Protein AF-A0A957YXG6-F1 (afdb_monomer)

Mean predicted aligned error: 7.54 Å

Structure (mmCIF, N/CA/C/O backbone):
data_AF-A0A957YXG6-F1
#
_entry.id   AF-A0A957YXG6-F1
#
loop_
_atom_site.group_PDB
_atom_site.id
_atom_site.type_symbol
_atom_site.label_atom_id
_atom_site.label_alt_id
_atom_site.label_comp_id
_atom_site.label_asym_id
_atom_site.label_entity_id
_atom_site.label_seq_id
_atom_site.pdbx_PDB_ins_code
_atom_site.Cartn_x
_atom_site.Cartn_y
_atom_site.Cartn_z
_atom_site.occupancy
_atom_site.B_iso_or_equiv
_atom_site.auth_seq_id
_atom_site.auth_comp_id
_atom_site.auth_asym_id
_atom_site.auth_atom_id
_atom_site.pdbx_PDB_model_num
ATOM 1 N N . THR A 1 1 ? 1.362 -13.375 -10.520 1.00 90.56 1 THR A N 1
ATOM 2 C CA . THR A 1 1 ? 0.487 -12.972 -9.401 1.00 90.56 1 THR A CA 1
ATOM 3 C C . THR A 1 1 ? 1.083 -13.425 -8.086 1.00 90.56 1 THR A C 1
ATOM 5 O O . THR A 1 1 ? 1.388 -14.598 -7.941 1.00 90.56 1 THR A O 1
ATOM 8 N N . LEU A 1 2 ? 1.303 -12.514 -7.143 1.00 91.56 2 LEU A N 1
ATOM 9 C CA . LEU A 1 2 ? 2.002 -12.778 -5.880 1.00 91.56 2 LEU A CA 1
ATOM 10 C C . LEU A 1 2 ? 1.221 -12.155 -4.730 1.00 91.56 2 LEU A C 1
ATOM 12 O O . LEU A 1 2 ? 1.020 -10.944 -4.752 1.00 91.56 2 LEU A O 1
ATOM 16 N N . ALA A 1 3 ? 0.787 -12.946 -3.750 1.00 87.50 3 ALA A N 1
ATOM 17 C CA . ALA A 1 3 ? 0.029 -12.433 -2.614 1.00 87.50 3 ALA A CA 1
ATOM 18 C C . ALA A 1 3 ? 0.726 -11.240 -1.934 1.00 87.50 3 ALA A C 1
ATOM 20 O O . ALA A 1 3 ? 1.955 -11.150 -1.866 1.00 87.50 3 ALA A O 1
ATOM 21 N N . THR A 1 4 ? -0.073 -10.302 -1.417 1.00 83.38 4 THR A N 1
ATOM 22 C CA . THR A 1 4 ? 0.455 -9.199 -0.609 1.00 83.38 4 THR A CA 1
ATOM 23 C C . THR A 1 4 ? 1.267 -9.799 0.523 1.00 83.38 4 THR A C 1
ATOM 25 O O . THR A 1 4 ? 0.744 -10.588 1.302 1.00 83.38 4 THR A O 1
ATOM 28 N N . GLY A 1 5 ? 2.540 -9.437 0.597 1.00 82.12 5 GLY A N 1
ATOM 29 C CA . GLY A 1 5 ? 3.411 -9.975 1.627 1.00 82.12 5 GLY A CA 1
ATOM 30 C C . GLY A 1 5 ? 4.600 -10.783 1.103 1.00 82.12 5 GLY A C 1
ATOM 31 O O . GLY A 1 5 ? 5.618 -10.905 1.769 1.00 82.12 5 GLY A O 1
ATOM 32 N N . THR A 1 6 ? 4.530 -11.288 -0.127 1.00 88.31 6 THR A N 1
ATOM 33 C CA . THR A 1 6 ? 5.453 -12.343 -0.582 1.00 88.31 6 THR A CA 1
ATOM 34 C C . THR A 1 6 ? 6.621 -11.819 -1.422 1.00 88.31 6 THR A C 1
ATOM 36 O O . THR A 1 6 ? 7.074 -12.478 -2.352 1.00 88.31 6 THR A O 1
ATOM 39 N N . GLY A 1 7 ? 7.077 -10.589 -1.161 1.00 88.81 7 GLY A N 1
ATOM 40 C CA . GLY A 1 7 ? 8.291 -10.049 -1.788 1.00 88.81 7 GLY A CA 1
ATOM 41 C C . GLY A 1 7 ? 8.162 -9.607 -3.253 1.00 88.81 7 GLY A C 1
ATOM 42 O O . GLY A 1 7 ? 9.150 -9.627 -3.978 1.00 88.81 7 GLY A O 1
ATOM 43 N N . LYS A 1 8 ? 6.981 -9.168 -3.709 1.00 91.00 8 LYS A N 1
ATOM 44 C CA . LYS A 1 8 ? 6.766 -8.669 -5.085 1.00 91.00 8 LYS A CA 1
ATOM 45 C C . LYS A 1 8 ? 7.802 -7.617 -5.519 1.00 91.00 8 LYS A C 1
ATOM 47 O O . LYS A 1 8 ? 8.453 -7.791 -6.544 1.00 91.00 8 LYS A O 1
ATOM 52 N N . THR A 1 9 ? 8.010 -6.576 -4.714 1.00 90.06 9 THR A N 1
ATOM 53 C CA . THR A 1 9 ? 9.007 -5.527 -4.991 1.00 90.06 9 THR A CA 1
ATOM 54 C C . THR A 1 9 ? 10.433 -6.081 -5.026 1.00 90.06 9 THR A C 1
ATOM 56 O O . THR A 1 9 ? 11.224 -5.685 -5.875 1.00 90.06 9 THR A O 1
ATOM 59 N N . TYR A 1 10 ? 10.745 -7.050 -4.160 1.00 93.06 10 TYR A N 1
ATOM 60 C CA . TYR A 1 10 ? 12.050 -7.711 -4.134 1.00 93.06 10 TYR A CA 1
ATOM 61 C C . TYR A 1 10 ? 12.305 -8.523 -5.405 1.00 93.06 10 TYR A C 1
ATOM 63 O O . TYR A 1 10 ? 13.381 -8.439 -5.989 1.00 93.06 10 TYR A O 1
ATOM 71 N N . ILE A 1 11 ? 11.298 -9.244 -5.898 1.00 95.56 11 ILE A N 1
ATOM 72 C CA . ILE A 1 11 ? 11.382 -9.956 -7.178 1.00 95.56 11 ILE A CA 1
ATOM 73 C C . ILE A 1 11 ? 11.585 -8.968 -8.333 1.00 95.56 11 ILE A C 1
ATOM 75 O O . ILE A 1 11 ? 12.437 -9.212 -9.186 1.00 95.56 11 ILE A O 1
ATOM 79 N N . ALA A 1 12 ? 10.867 -7.839 -8.346 1.00 96.31 12 ALA A N 1
ATOM 80 C CA . ALA A 1 12 ? 11.077 -6.789 -9.344 1.00 96.31 12 ALA A CA 1
ATOM 81 C C . ALA A 1 12 ? 12.523 -6.272 -9.325 1.00 96.31 12 ALA A C 1
ATOM 83 O O . ALA A 1 12 ? 13.165 -6.216 -10.372 1.00 96.31 12 ALA A O 1
ATOM 84 N N . PHE A 1 13 ? 13.058 -5.971 -8.137 1.00 97.12 13 PHE A N 1
ATOM 85 C CA . PHE A 1 13 ? 14.455 -5.577 -7.964 1.00 97.12 13 PHE A CA 1
ATOM 86 C C . PHE A 1 13 ? 15.418 -6.629 -8.520 1.00 97.12 13 PHE A C 1
ATOM 88 O O . PHE A 1 13 ? 16.277 -6.287 -9.326 1.00 97.12 13 PHE A O 1
ATOM 95 N N . GLN A 1 14 ? 15.255 -7.904 -8.154 1.00 97.88 14 GLN A N 1
ATOM 96 C CA . GLN A 1 14 ? 16.141 -8.983 -8.606 1.00 97.88 14 GLN A CA 1
ATOM 97 C C . GLN A 1 14 ? 16.119 -9.160 -10.130 1.00 97.88 14 GLN A C 1
ATOM 99 O O . GLN A 1 14 ? 17.167 -9.367 -10.745 1.00 97.88 14 GLN A O 1
ATOM 104 N N . ILE A 1 15 ? 14.945 -9.034 -10.758 1.00 97.81 15 ILE A N 1
ATOM 105 C CA . ILE A 1 15 ? 14.810 -9.063 -12.220 1.00 97.81 15 ILE A CA 1
ATOM 106 C C . ILE A 1 15 ? 15.568 -7.886 -12.839 1.00 97.81 15 ILE A C 1
ATOM 108 O O . ILE A 1 15 ? 16.420 -8.102 -13.704 1.00 97.81 15 ILE A O 1
ATOM 112 N N . CYS A 1 16 ? 15.310 -6.660 -12.370 1.00 98.06 16 CYS A N 1
ATOM 113 C CA . CYS A 1 16 ? 15.998 -5.470 -12.863 1.00 98.06 16 CYS A CA 1
ATOM 114 C C . CYS A 1 16 ? 17.512 -5.596 -12.700 1.00 98.06 16 CYS A C 1
ATOM 116 O O . CYS A 1 16 ? 18.256 -5.374 -13.650 1.00 98.06 16 CYS A O 1
ATOM 118 N N . TRP A 1 17 ? 17.969 -5.982 -11.508 1.00 98.12 17 TRP A N 1
ATOM 119 C CA . TRP A 1 17 ? 19.381 -6.075 -11.160 1.00 98.12 17 TRP A CA 1
ATOM 120 C C . TRP A 1 17 ? 20.105 -7.089 -12.038 1.00 98.12 17 TRP A C 1
ATOM 122 O O . TRP A 1 17 ? 21.157 -6.791 -12.607 1.00 98.12 17 TRP A O 1
ATOM 132 N N . ARG A 1 18 ? 19.520 -8.276 -12.224 1.00 98.00 18 ARG A N 1
ATOM 133 C CA . ARG A 1 18 ? 20.106 -9.321 -13.064 1.00 98.00 18 ARG A CA 1
ATOM 134 C C . ARG A 1 18 ? 20.211 -8.885 -14.522 1.00 98.00 18 ARG A C 1
ATOM 136 O O . ARG A 1 18 ? 21.271 -9.043 -15.113 1.00 98.00 18 ARG A O 1
ATOM 143 N N . LEU A 1 19 ? 19.152 -8.315 -15.097 1.00 98.12 19 LEU A N 1
ATOM 144 C CA . LEU A 1 19 ? 19.172 -7.850 -16.490 1.00 98.12 19 LEU A CA 1
ATOM 145 C C . LEU A 1 19 ? 20.142 -6.678 -16.686 1.00 98.12 19 LEU A C 1
ATOM 147 O O . LEU A 1 19 ? 20.859 -6.614 -17.686 1.00 98.12 19 LEU A O 1
ATOM 151 N N . TRP A 1 20 ? 20.210 -5.783 -15.704 1.00 97.94 20 TRP A N 1
ATOM 152 C CA . TRP A 1 20 ? 21.088 -4.622 -15.727 1.00 97.94 20 TRP A CA 1
ATOM 153 C C . TRP A 1 20 ? 22.569 -4.993 -15.621 1.00 97.94 20 TRP A C 1
ATOM 155 O O . TRP A 1 20 ? 23.387 -4.514 -16.409 1.00 97.94 20 TRP A O 1
ATOM 165 N N . THR A 1 21 ? 22.917 -5.903 -14.710 1.00 96.38 21 THR A N 1
ATOM 166 C CA . THR A 1 21 ? 24.298 -6.376 -14.516 1.00 96.38 21 THR A CA 1
ATOM 167 C C . THR A 1 21 ? 24.836 -7.134 -15.729 1.00 96.38 21 THR A C 1
ATOM 169 O O . THR A 1 21 ? 25.983 -6.910 -16.116 1.00 96.38 21 THR A O 1
ATOM 172 N N . ILE A 1 22 ? 24.010 -7.957 -16.388 1.00 96.75 22 ILE A N 1
ATOM 173 C CA . ILE A 1 22 ? 24.408 -8.685 -17.607 1.00 96.75 22 ILE A CA 1
ATOM 174 C C . ILE A 1 22 ? 24.315 -7.843 -18.889 1.00 96.75 22 ILE A C 1
ATOM 176 O O . ILE A 1 22 ? 24.566 -8.368 -19.971 1.00 96.75 22 ILE A O 1
ATOM 180 N N . ARG A 1 23 ? 23.957 -6.551 -18.788 1.00 97.00 23 ARG A N 1
ATOM 181 C CA . ARG A 1 23 ? 23.779 -5.629 -19.928 1.00 97.00 23 ARG A CA 1
ATOM 182 C C . ARG A 1 23 ? 22.771 -6.131 -20.968 1.00 97.00 23 ARG A C 1
ATOM 184 O O . ARG A 1 23 ? 22.907 -5.860 -22.159 1.00 97.00 23 ARG A O 1
ATOM 191 N N . TRP A 1 24 ? 21.753 -6.861 -20.522 1.00 98.12 24 TRP A N 1
ATOM 192 C CA . TRP A 1 24 ? 20.666 -7.270 -21.404 1.00 98.12 24 TRP A CA 1
ATOM 193 C C . TRP A 1 24 ? 19.926 -6.030 -21.920 1.00 98.12 24 TRP A C 1
ATOM 195 O O . TRP A 1 24 ? 19.721 -5.085 -21.169 1.00 98.12 24 TRP A O 1
ATOM 205 N N . ASN A 1 25 ? 19.540 -6.015 -23.192 1.00 97.06 25 ASN A N 1
ATOM 206 C CA . ASN A 1 25 ? 18.689 -4.991 -23.802 1.00 97.06 25 ASN A CA 1
ATOM 207 C C . ASN A 1 25 ? 18.090 -5.542 -25.102 1.00 97.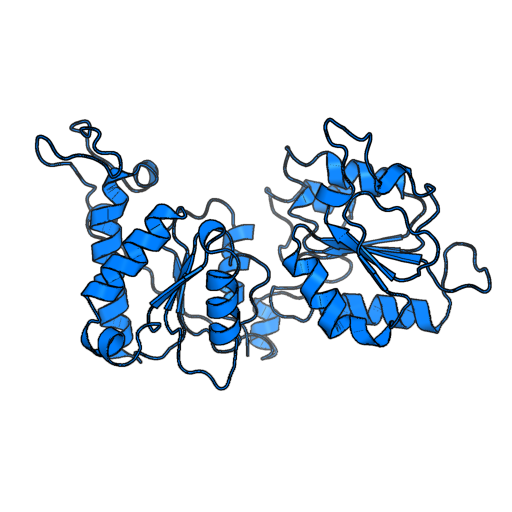06 25 ASN A C 1
ATOM 209 O O . ASN A 1 25 ? 18.611 -6.510 -25.660 1.00 97.06 25 ASN A O 1
ATOM 213 N N . ILE A 1 26 ? 17.016 -4.923 -25.591 1.00 95.31 26 ILE A N 1
ATOM 214 C CA . ILE A 1 26 ? 16.234 -5.444 -26.723 1.00 95.31 26 ILE A CA 1
ATOM 215 C C . ILE A 1 26 ? 17.058 -5.498 -28.009 1.00 95.31 26 ILE A C 1
ATOM 217 O O . ILE A 1 26 ? 16.921 -6.432 -28.795 1.00 95.31 26 ILE A O 1
ATOM 221 N N . GLN A 1 27 ? 17.940 -4.519 -28.220 1.00 92.62 27 GLN A N 1
ATOM 222 C CA . GLN A 1 27 ? 18.739 -4.415 -29.441 1.00 92.62 27 GLN A CA 1
ATOM 223 C C . GLN A 1 27 ? 20.032 -5.248 -29.395 1.00 92.62 27 GLN A C 1
ATOM 225 O O . GLN A 1 27 ? 20.780 -5.251 -30.369 1.00 92.62 27 GLN A O 1
ATOM 230 N N . GLY A 1 28 ? 20.337 -5.926 -28.280 1.00 91.56 28 GLY A N 1
ATOM 231 C CA . GLY A 1 28 ? 21.584 -6.684 -28.113 1.00 91.56 28 GLY A CA 1
ATOM 232 C C . GLY A 1 28 ? 22.855 -5.823 -28.161 1.00 91.56 28 GLY A C 1
ATOM 233 O O . GLY A 1 28 ? 23.948 -6.338 -28.391 1.00 91.56 28 GLY A O 1
ATOM 234 N N . ALA A 1 29 ? 22.731 -4.510 -27.966 1.00 91.75 29 ALA A N 1
ATOM 235 C CA . ALA A 1 29 ? 23.853 -3.578 -27.992 1.00 91.75 29 ALA A CA 1
ATOM 236 C C . ALA A 1 29 ? 24.698 -3.686 -26.710 1.00 91.75 29 ALA A C 1
ATOM 238 O O . ALA A 1 29 ? 24.224 -4.144 -25.674 1.00 91.75 29 ALA A O 1
ATOM 239 N N . TYR A 1 30 ? 25.944 -3.205 -26.718 1.00 93.12 30 TYR A N 1
ATOM 240 C CA . TYR A 1 30 ? 26.780 -3.180 -25.509 1.00 93.12 30 TYR A CA 1
ATOM 241 C C . TYR A 1 30 ? 26.417 -2.006 -24.578 1.00 93.12 30 TYR A C 1
ATOM 243 O O . TYR A 1 30 ? 27.221 -1.113 -24.309 1.00 93.12 30 TYR A O 1
ATOM 251 N N . ARG A 1 31 ? 25.180 -1.992 -24.077 1.00 95.00 31 ARG A N 1
ATOM 252 C CA . ARG A 1 31 ? 24.656 -1.001 -23.127 1.00 95.00 31 ARG A CA 1
ATOM 253 C C . ARG A 1 31 ? 23.809 -1.678 -22.058 1.00 95.00 31 ARG A C 1
ATOM 255 O O . ARG A 1 31 ? 23.306 -2.778 -22.255 1.00 95.00 31 ARG A O 1
ATOM 262 N N . ARG A 1 32 ? 23.628 -1.008 -20.927 1.00 97.06 32 ARG A N 1
ATOM 263 C CA . ARG A 1 32 ? 22.661 -1.444 -19.917 1.00 97.06 32 ARG A CA 1
ATOM 264 C C . ARG A 1 32 ? 21.224 -1.219 -20.418 1.00 97.06 32 ARG A C 1
ATOM 266 O O . ARG A 1 32 ? 21.016 -0.331 -21.256 1.00 97.06 32 ARG A O 1
ATOM 273 N N . PRO A 1 33 ? 20.249 -2.008 -19.938 1.00 98.19 33 PRO A N 1
ATOM 274 C CA . PRO A 1 33 ? 18.846 -1.776 -20.236 1.00 98.19 33 PRO A CA 1
ATOM 275 C C . PRO A 1 33 ? 18.378 -0.470 -19.604 1.00 98.19 33 PRO A C 1
ATOM 277 O O . PRO A 1 33 ? 18.794 -0.124 -18.497 1.00 98.19 33 PRO A O 1
ATOM 280 N N . ARG A 1 34 ? 17.463 0.213 -20.285 1.00 98.44 34 ARG A N 1
ATOM 281 C CA . ARG A 1 34 ? 16.659 1.288 -19.708 1.00 98.44 34 ARG A CA 1
ATOM 282 C C . ARG A 1 34 ? 15.366 0.670 -19.200 1.00 98.44 34 ARG A C 1
ATOM 284 O O . ARG A 1 34 ? 14.564 0.174 -19.989 1.00 98.44 34 ARG A O 1
ATOM 291 N N . ILE A 1 35 ? 15.185 0.662 -17.888 1.00 98.56 35 ILE A N 1
ATOM 292 C CA . ILE A 1 35 ? 14.068 -0.005 -17.219 1.00 98.56 35 ILE A CA 1
ATOM 293 C C . ILE A 1 35 ? 13.148 1.049 -16.614 1.00 98.56 35 ILE A C 1
ATOM 295 O O . ILE A 1 35 ? 13.631 1.984 -15.984 1.00 98.56 35 ILE A O 1
ATOM 299 N N . LEU A 1 36 ? 11.836 0.889 -16.769 1.00 98.06 36 LEU A N 1
ATOM 300 C CA . LEU A 1 36 ? 10.822 1.720 -16.126 1.00 98.06 36 LEU A CA 1
ATOM 301 C C . LEU A 1 36 ? 10.038 0.904 -15.097 1.00 98.06 36 LEU A C 1
ATOM 303 O O . LEU A 1 36 ? 9.428 -0.103 -15.436 1.00 98.06 36 LEU A O 1
ATOM 307 N N . PHE A 1 37 ? 10.017 1.357 -13.849 1.00 97.38 37 PHE A N 1
ATOM 308 C CA . PHE A 1 37 ? 9.150 0.846 -12.794 1.00 97.38 37 PHE A CA 1
ATOM 309 C C . PHE A 1 37 ? 7.949 1.782 -12.618 1.00 97.38 37 PHE A C 1
ATOM 311 O O . PHE A 1 37 ? 8.103 2.943 -12.226 1.00 97.38 37 PHE A O 1
ATOM 318 N N . LEU A 1 38 ? 6.754 1.275 -12.920 1.00 93.69 38 LEU A N 1
ATOM 319 C CA . LEU A 1 38 ? 5.483 1.984 -12.813 1.00 93.69 38 LEU A CA 1
ATOM 320 C C . LEU A 1 38 ? 4.686 1.503 -11.611 1.00 93.69 38 LEU A C 1
ATOM 322 O O . LEU A 1 38 ? 4.548 0.301 -11.397 1.00 93.69 38 LEU A O 1
ATOM 326 N N . ALA A 1 39 ? 4.097 2.442 -10.877 1.00 89.56 39 ALA A N 1
ATOM 327 C CA . ALA A 1 39 ? 3.122 2.133 -9.840 1.00 89.56 39 ALA A CA 1
ATOM 328 C C . ALA A 1 39 ? 2.011 3.192 -9.770 1.00 89.56 39 ALA A C 1
ATOM 330 O O . ALA A 1 39 ? 2.079 4.251 -10.387 1.00 89.56 39 ALA A O 1
ATOM 331 N N . ASP A 1 40 ? 0.972 2.910 -8.990 1.00 82.56 40 ASP A N 1
ATOM 332 C CA . ASP A 1 40 ? -0.206 3.781 -8.871 1.00 82.56 40 ASP A CA 1
ATOM 333 C C . ASP A 1 40 ? 0.004 4.986 -7.931 1.00 82.56 40 ASP A C 1
ATOM 335 O O . ASP A 1 40 ? -0.634 6.025 -8.066 1.00 82.56 40 ASP A O 1
ATOM 339 N N . ARG A 1 41 ? 0.914 4.882 -6.954 1.00 81.81 41 ARG A N 1
ATOM 340 C CA . ARG A 1 41 ? 1.065 5.889 -5.888 1.00 81.81 41 ARG A CA 1
ATOM 341 C C . ARG A 1 41 ? 2.519 6.221 -5.612 1.00 81.81 41 ARG A C 1
ATOM 343 O O . ARG A 1 41 ? 3.373 5.344 -5.681 1.00 81.81 41 ARG A O 1
ATOM 350 N N . ASN A 1 42 ? 2.770 7.459 -5.177 1.00 83.88 42 ASN A N 1
ATOM 351 C CA . ASN A 1 42 ? 4.117 7.931 -4.837 1.00 83.88 42 ASN A CA 1
ATOM 352 C C . ASN A 1 42 ? 4.818 7.016 -3.830 1.00 83.88 42 ASN A C 1
ATOM 354 O O . ASN A 1 42 ? 5.955 6.643 -4.060 1.00 83.88 42 ASN A O 1
ATOM 358 N N . VAL A 1 43 ? 4.131 6.554 -2.778 1.00 81.00 43 VAL A N 1
ATOM 359 C CA . VAL A 1 43 ? 4.740 5.647 -1.785 1.00 81.00 43 VAL A CA 1
ATOM 360 C C . VAL A 1 43 ? 5.213 4.318 -2.390 1.00 81.00 43 VAL A C 1
ATOM 362 O O . VAL A 1 43 ? 6.231 3.788 -1.968 1.00 81.00 43 VAL A O 1
ATOM 365 N N . LEU A 1 44 ? 4.524 3.807 -3.418 1.00 84.81 44 LEU A N 1
ATOM 366 C CA . LEU A 1 44 ? 4.900 2.574 -4.124 1.00 84.81 44 LEU A CA 1
ATOM 367 C C . LEU A 1 44 ? 6.071 2.787 -5.098 1.00 84.81 44 LEU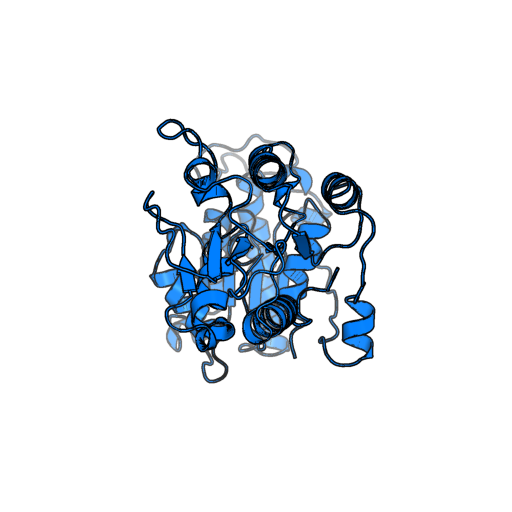 A C 1
ATOM 369 O O . LEU A 1 44 ? 6.590 1.824 -5.646 1.00 84.81 44 LEU A O 1
ATOM 373 N N . VAL A 1 45 ? 6.479 4.037 -5.316 1.00 90.88 45 VAL A N 1
ATOM 374 C CA . VAL A 1 45 ? 7.640 4.421 -6.123 1.00 90.88 45 VAL A CA 1
ATOM 375 C C . VAL A 1 45 ? 8.801 4.839 -5.227 1.00 90.88 45 VAL A C 1
ATOM 377 O O . VAL A 1 45 ? 9.899 4.306 -5.359 1.00 90.88 45 VAL A O 1
ATOM 380 N N . ASP A 1 46 ? 8.557 5.780 -4.320 1.00 89.50 46 ASP A N 1
ATOM 381 C CA . ASP A 1 46 ? 9.568 6.412 -3.478 1.00 89.50 46 ASP A CA 1
ATOM 382 C C . ASP A 1 46 ? 10.208 5.393 -2.531 1.00 89.50 46 ASP A C 1
ATOM 384 O O . ASP A 1 46 ? 11.432 5.305 -2.471 1.00 89.50 46 ASP A O 1
ATOM 388 N N . ASP A 1 47 ? 9.401 4.559 -1.864 1.00 85.69 47 ASP A N 1
ATOM 389 C CA . ASP A 1 47 ? 9.907 3.585 -0.893 1.00 85.69 47 ASP A CA 1
ATOM 390 C C . ASP A 1 47 ? 10.793 2.503 -1.548 1.00 85.69 47 ASP A C 1
ATOM 392 O O . ASP A 1 47 ? 11.944 2.346 -1.121 1.00 85.69 47 ASP A O 1
ATOM 396 N N . PRO A 1 48 ? 10.375 1.831 -2.647 1.00 90.69 48 PRO A N 1
ATOM 397 C CA . PRO A 1 48 ? 11.267 0.930 -3.371 1.00 90.69 48 PRO A CA 1
ATOM 398 C C . PRO A 1 48 ? 12.500 1.634 -3.926 1.00 90.69 48 PRO A C 1
ATOM 400 O O . PRO A 1 48 ? 13.607 1.116 -3.769 1.00 90.69 48 PRO A O 1
ATOM 403 N N . LYS A 1 49 ? 12.330 2.809 -4.549 1.00 94.62 49 LYS A N 1
ATOM 404 C CA . LYS A 1 49 ? 13.435 3.568 -5.141 1.00 94.62 49 LYS A CA 1
ATOM 405 C C . LYS A 1 49 ? 14.510 3.840 -4.101 1.00 94.62 49 LYS A C 1
ATOM 407 O O . LYS A 1 49 ? 15.667 3.557 -4.389 1.00 94.62 49 LYS A O 1
ATOM 412 N N . ASP A 1 50 ? 14.143 4.374 -2.938 1.00 90.50 50 ASP A N 1
ATOM 413 C CA . ASP A 1 50 ? 15.091 4.900 -1.950 1.00 90.50 50 ASP A CA 1
ATOM 414 C C . ASP A 1 50 ? 15.675 3.846 -1.016 1.00 90.50 50 ASP A C 1
ATOM 416 O O . ASP A 1 50 ? 16.800 4.024 -0.553 1.00 90.50 50 ASP A O 1
ATOM 420 N N . LYS A 1 51 ? 14.968 2.734 -0.792 1.00 89.25 51 LYS A N 1
ATOM 421 C CA . LYS A 1 51 ? 15.451 1.646 0.067 1.00 89.25 51 LYS A CA 1
ATOM 422 C C . LYS A 1 51 ? 16.004 0.480 -0.740 1.00 89.25 51 LYS A C 1
ATOM 424 O O . LYS A 1 51 ? 17.178 0.150 -0.640 1.00 89.25 51 LYS A O 1
ATOM 429 N N . MET A 1 52 ? 15.155 -0.152 -1.545 1.00 93.31 52 MET A N 1
ATOM 430 C CA . MET A 1 52 ? 15.461 -1.449 -2.152 1.00 93.31 52 MET A CA 1
ATOM 431 C C . MET A 1 52 ? 16.313 -1.331 -3.413 1.00 93.31 52 MET A C 1
ATOM 433 O O . MET A 1 52 ? 17.177 -2.161 -3.655 1.00 93.31 52 MET A O 1
ATOM 437 N N . PHE A 1 53 ? 16.094 -0.292 -4.213 1.00 96.69 53 PHE A N 1
ATOM 438 C CA . PHE A 1 53 ? 16.836 -0.073 -5.452 1.00 96.69 53 PHE A CA 1
ATOM 439 C C . PHE A 1 53 ? 18.104 0.769 -5.236 1.00 96.69 53 PHE A C 1
ATOM 441 O O . PHE A 1 53 ? 18.709 1.207 -6.213 1.00 96.69 53 PHE A O 1
ATOM 448 N N . VAL A 1 54 ? 18.532 0.998 -3.987 1.00 95.50 54 VAL A N 1
ATOM 449 C CA . VAL A 1 54 ? 19.683 1.857 -3.656 1.00 95.50 54 VAL A CA 1
ATOM 450 C C . VAL A 1 54 ? 20.968 1.471 -4.387 1.00 95.50 54 VAL A C 1
ATOM 452 O O . VAL A 1 54 ? 21.698 2.356 -4.835 1.00 95.50 54 VAL A O 1
ATOM 455 N N . ASP A 1 55 ? 21.163 0.175 -4.626 1.00 94.81 55 ASP A N 1
ATOM 456 C CA . ASP A 1 55 ? 22.331 -0.389 -5.309 1.00 94.81 55 ASP A CA 1
ATOM 457 C C . ASP A 1 55 ? 22.464 0.044 -6.779 1.00 94.81 55 ASP A C 1
ATOM 459 O O . ASP A 1 55 ? 23.552 -0.013 -7.350 1.00 94.81 55 ASP A O 1
ATOM 463 N N . PHE A 1 56 ? 21.390 0.546 -7.402 1.00 96.62 56 PHE A N 1
ATOM 464 C CA . PHE A 1 56 ? 21.470 1.166 -8.730 1.00 96.62 56 PHE A CA 1
ATOM 465 C C . PHE A 1 56 ? 22.177 2.535 -8.706 1.00 96.62 56 PHE A C 1
ATOM 467 O O . PHE A 1 56 ? 22.517 3.064 -9.765 1.00 96.62 56 PHE A O 1
ATOM 474 N N . GLY A 1 57 ? 22.403 3.133 -7.530 1.00 95.56 57 GLY A N 1
ATOM 475 C CA . GLY A 1 57 ? 23.121 4.401 -7.385 1.00 95.56 57 GLY A CA 1
ATOM 476 C C . GLY A 1 57 ? 22.516 5.517 -8.243 1.00 95.56 57 GLY A C 1
ATOM 477 O O . GLY A 1 57 ? 21.292 5.690 -8.271 1.00 95.56 57 GLY A O 1
ATOM 478 N N . ASP A 1 58 ? 23.378 6.226 -8.976 1.00 95.56 58 ASP A N 1
ATOM 479 C CA . ASP A 1 58 ? 23.032 7.334 -9.881 1.00 95.56 58 ASP A CA 1
ATOM 480 C C . ASP A 1 58 ? 22.312 6.900 -11.166 1.00 95.56 58 ASP A C 1
ATOM 482 O O . ASP A 1 58 ? 21.911 7.746 -11.972 1.00 95.56 58 ASP A O 1
ATOM 486 N N . ALA A 1 59 ? 22.145 5.594 -11.395 1.00 96.81 59 ALA A N 1
ATOM 487 C CA . ALA A 1 59 ? 21.339 5.097 -12.504 1.00 96.81 59 ALA A CA 1
ATOM 488 C C . ALA A 1 59 ? 19.840 5.334 -12.269 1.00 96.81 59 ALA A C 1
ATOM 490 O O . ALA A 1 59 ? 19.072 5.353 -13.234 1.00 96.81 59 ALA A O 1
ATOM 491 N N . ARG A 1 60 ? 19.428 5.524 -11.005 1.00 97.50 60 ARG A N 1
ATOM 492 C CA . ARG A 1 60 ? 18.039 5.776 -10.614 1.00 97.50 60 ARG A CA 1
ATOM 493 C C . ARG A 1 60 ? 17.579 7.178 -10.992 1.00 97.50 60 ARG A C 1
ATOM 495 O O . ARG A 1 60 ? 18.293 8.158 -10.794 1.00 97.50 60 ARG A O 1
ATOM 502 N N . HIS A 1 61 ? 16.333 7.287 -11.429 1.00 96.69 61 HIS A N 1
ATOM 503 C CA . HIS A 1 61 ? 15.664 8.563 -11.625 1.00 96.69 61 HIS A CA 1
ATOM 504 C C . HIS A 1 61 ? 14.154 8.434 -11.465 1.00 96.69 61 HIS A C 1
ATOM 506 O O . HIS A 1 61 ? 13.535 7.550 -12.051 1.00 96.69 61 HIS A O 1
ATOM 512 N N . LYS A 1 62 ? 13.552 9.334 -10.686 1.00 95.69 62 LYS A N 1
ATOM 513 C CA . LYS A 1 62 ? 12.099 9.462 -10.613 1.00 95.69 62 LYS A CA 1
ATOM 514 C C . LYS A 1 62 ? 11.637 10.502 -11.627 1.00 95.69 62 LYS A C 1
ATOM 516 O O . LYS A 1 62 ? 12.085 11.643 -11.572 1.00 95.69 62 LYS A O 1
ATOM 521 N N . ILE A 1 63 ? 10.738 10.106 -12.520 1.00 93.00 63 ILE A N 1
ATOM 522 C CA . ILE A 1 63 ? 10.114 11.005 -13.487 1.00 93.00 63 ILE A CA 1
ATOM 523 C C . ILE A 1 63 ? 9.009 11.780 -12.763 1.00 93.00 63 ILE A C 1
ATOM 525 O O . ILE A 1 63 ? 7.949 11.237 -12.441 1.00 93.00 63 ILE A O 1
ATOM 529 N N . GLU A 1 64 ? 9.262 13.057 -12.496 1.00 86.00 64 GLU A N 1
ATOM 530 C CA . GLU A 1 64 ? 8.317 13.964 -11.847 1.00 86.00 64 GLU A CA 1
ATOM 531 C C . GLU A 1 64 ? 8.550 15.422 -12.274 1.00 86.00 64 GLU A C 1
ATOM 533 O O . GLU A 1 64 ? 9.520 15.751 -12.957 1.00 86.00 64 GLU A O 1
ATOM 538 N N . GLY A 1 65 ? 7.614 16.311 -11.933 1.00 81.56 65 GLY A N 1
ATOM 539 C CA . GLY A 1 65 ? 7.776 17.755 -12.149 1.00 81.56 65 GLY A CA 1
ATOM 540 C C . GLY A 1 65 ? 7.812 18.211 -13.614 1.00 81.56 65 GLY A C 1
ATOM 541 O O . GLY A 1 65 ? 8.052 19.385 -13.871 1.00 81.56 65 GLY A O 1
ATOM 542 N N . GLY A 1 66 ? 7.552 17.323 -14.582 1.00 79.44 66 GLY A N 1
ATOM 543 C CA . GLY A 1 66 ? 7.649 17.644 -16.012 1.00 79.44 66 GLY A CA 1
ATOM 544 C C . GLY A 1 66 ? 9.070 17.712 -16.557 1.00 79.44 66 GLY A C 1
ATOM 545 O O . GLY A 1 66 ? 9.253 18.155 -17.686 1.00 79.44 66 GLY A O 1
ATOM 546 N N . GLN A 1 67 ? 10.067 17.295 -15.778 1.00 80.81 67 GLN A N 1
ATOM 547 C CA . GLN A 1 67 ? 11.442 17.236 -16.252 1.00 80.81 67 GLN A CA 1
ATOM 548 C C . GLN A 1 67 ? 11.678 15.952 -17.047 1.00 80.81 67 GLN A C 1
ATOM 550 O O . GLN A 1 67 ? 11.279 14.861 -16.637 1.00 80.81 67 GLN A O 1
ATOM 555 N N . VAL A 1 68 ? 12.352 16.091 -18.188 1.00 87.75 68 VAL A N 1
ATOM 556 C CA . VAL A 1 68 ? 12.712 14.974 -19.065 1.00 87.75 68 VAL A CA 1
ATOM 557 C C . VAL A 1 68 ? 14.205 14.714 -18.915 1.00 87.75 68 VAL A C 1
ATOM 559 O O . VAL A 1 68 ? 15.028 15.523 -19.342 1.00 87.75 68 VAL A O 1
ATOM 562 N N . ILE A 1 69 ? 14.569 13.577 -18.319 1.00 93.44 69 ILE A N 1
ATOM 563 C CA . ILE A 1 69 ? 15.968 13.162 -18.162 1.00 93.44 69 ILE A CA 1
ATOM 564 C C . ILE A 1 69 ? 16.179 11.841 -18.896 1.00 93.44 69 ILE A C 1
ATOM 566 O O . ILE A 1 69 ? 15.671 10.801 -18.495 1.00 93.44 69 ILE A O 1
ATOM 570 N N . LYS A 1 70 ? 16.978 11.854 -19.965 1.00 95.75 70 LYS A N 1
ATOM 571 C CA . LYS A 1 70 ? 17.217 10.673 -20.821 1.00 95.75 70 LYS A CA 1
ATOM 572 C C . LYS A 1 70 ? 18.545 9.948 -20.553 1.00 95.75 70 LYS A C 1
ATOM 574 O O . LYS A 1 70 ? 18.846 8.967 -21.222 1.00 95.75 70 LYS A O 1
ATOM 579 N N . SER A 1 71 ? 19.344 10.432 -19.602 1.00 95.69 71 SER A N 1
ATOM 580 C CA . SER A 1 71 ? 20.706 9.949 -19.313 1.00 95.69 71 SER A CA 1
ATOM 581 C C . SER A 1 71 ? 20.787 8.860 -18.236 1.00 95.69 71 SER A C 1
ATOM 583 O O . SER A 1 71 ? 21.883 8.493 -17.818 1.00 95.69 71 SER A O 1
ATOM 585 N N . ARG A 1 72 ? 19.645 8.377 -17.741 1.00 97.44 72 ARG A N 1
ATOM 586 C CA . ARG A 1 72 ? 19.545 7.435 -16.618 1.00 97.44 72 ARG A CA 1
ATOM 587 C C . ARG A 1 72 ? 19.166 6.051 -17.149 1.00 97.44 72 ARG A C 1
ATOM 589 O O . ARG A 1 72 ? 18.882 5.896 -18.334 1.00 97.44 72 ARG A O 1
ATOM 596 N N . GLU A 1 73 ? 19.199 5.033 -16.293 1.00 97.56 73 GLU A N 1
ATOM 597 C CA . GLU A 1 73 ? 18.989 3.635 -16.718 1.00 97.56 73 GLU A CA 1
ATOM 598 C C . GLU A 1 73 ? 17.857 2.951 -15.940 1.00 97.56 73 GLU A C 1
ATOM 600 O O . GLU A 1 73 ? 17.199 2.067 -16.478 1.00 97.56 73 GLU A O 1
ATOM 605 N N . MET A 1 74 ? 17.580 3.377 -14.704 1.00 98.00 74 MET A N 1
ATOM 606 C CA . MET A 1 74 ? 16.498 2.854 -13.872 1.00 98.00 74 MET A CA 1
ATOM 607 C C . MET A 1 74 ? 15.512 3.976 -13.544 1.00 98.00 74 MET A C 1
ATOM 609 O O . MET A 1 74 ? 15.767 4.842 -12.709 1.00 98.00 74 MET A O 1
ATOM 613 N N . TYR A 1 75 ? 14.370 3.958 -14.208 1.00 98.06 75 TYR A N 1
ATOM 614 C CA . TYR A 1 75 ? 13.338 4.972 -14.107 1.00 98.06 75 TYR A CA 1
ATOM 615 C C . TYR A 1 75 ? 12.218 4.526 -13.181 1.00 98.06 75 TYR A C 1
ATOM 617 O O . TYR A 1 75 ? 11.822 3.365 -13.185 1.00 98.06 75 TYR A O 1
ATOM 625 N N . PHE A 1 76 ? 11.669 5.469 -12.428 1.00 97.38 76 PHE A N 1
ATOM 626 C CA . PHE A 1 76 ? 10.495 5.263 -11.595 1.00 97.38 76 PHE A CA 1
ATOM 627 C C . PHE A 1 76 ? 9.456 6.327 -11.904 1.00 97.38 76 PHE A C 1
ATOM 629 O O . PHE A 1 76 ? 9.796 7.506 -12.005 1.00 97.38 76 PHE A O 1
ATOM 636 N N . ALA A 1 77 ? 8.191 5.944 -12.018 1.00 94.31 77 ALA A N 1
ATOM 637 C CA . ALA A 1 77 ? 7.119 6.906 -12.220 1.00 94.31 77 ALA A CA 1
ATOM 638 C C . ALA A 1 77 ? 5.791 6.393 -11.673 1.00 94.31 77 ALA A C 1
ATOM 640 O O . ALA A 1 77 ? 5.544 5.189 -11.612 1.00 94.31 77 ALA A O 1
ATOM 641 N N . ILE A 1 78 ? 4.917 7.331 -11.316 1.00 90.38 78 ILE A N 1
ATOM 642 C CA . ILE A 1 78 ? 3.496 7.033 -11.151 1.00 90.38 78 ILE A CA 1
ATOM 643 C C . ILE A 1 78 ? 2.763 7.285 -12.468 1.00 90.38 78 ILE A C 1
ATOM 645 O O . ILE A 1 78 ? 3.165 8.177 -13.221 1.00 90.38 78 ILE A O 1
ATOM 649 N N . TYR A 1 79 ? 1.677 6.552 -12.743 1.00 86.75 79 TYR A N 1
ATOM 650 C CA . TYR A 1 79 ? 0.917 6.733 -13.993 1.00 86.75 79 TYR A CA 1
ATOM 651 C C . TYR A 1 79 ? 0.491 8.185 -14.203 1.00 86.75 79 TYR A C 1
ATOM 653 O O . TYR A 1 79 ? 0.656 8.717 -15.295 1.00 86.75 79 TYR A O 1
ATOM 661 N N . GLN A 1 80 ? 0.023 8.845 -13.143 1.00 82.56 80 GLN A N 1
ATOM 662 C CA . GLN A 1 80 ? -0.434 10.236 -13.185 1.00 82.56 80 GLN A CA 1
ATOM 663 C C . GLN A 1 80 ? 0.668 11.222 -13.602 1.00 82.56 80 GLN A C 1
ATOM 665 O O . GLN A 1 80 ? 0.377 12.201 -14.277 1.00 82.56 80 GLN A O 1
ATOM 670 N N . SER A 1 81 ? 1.931 10.961 -13.248 1.00 84.94 81 SER A N 1
ATOM 671 C CA . SER A 1 81 ? 3.064 11.820 -13.629 1.00 84.94 81 SER A CA 1
ATOM 672 C C . SER A 1 81 ? 3.436 11.682 -15.103 1.00 84.94 81 SER A C 1
ATOM 674 O O . SER A 1 81 ? 4.051 12.585 -15.668 1.00 84.94 81 SER A O 1
ATOM 676 N N . LEU A 1 82 ? 3.112 10.539 -15.710 1.00 85.88 82 LEU A N 1
ATOM 677 C CA . LEU A 1 82 ? 3.370 10.275 -17.121 1.00 85.88 82 LEU A CA 1
ATOM 678 C C . LEU A 1 82 ? 2.184 10.650 -18.000 1.00 85.88 82 LEU A C 1
ATOM 680 O O . LEU A 1 82 ? 2.400 11.139 -19.105 1.00 85.88 82 LEU A O 1
ATOM 684 N N . ALA A 1 83 ? 0.966 10.412 -17.520 1.00 82.12 83 ALA A N 1
ATOM 685 C CA . ALA A 1 83 ? -0.271 10.605 -18.256 1.00 82.12 83 ALA A CA 1
ATOM 686 C C . ALA A 1 83 ? -0.445 12.045 -18.759 1.00 82.12 83 ALA A C 1
ATOM 688 O O . ALA A 1 83 ? 0.182 12.995 -18.284 1.00 82.12 83 ALA A O 1
ATOM 689 N N . LYS A 1 84 ? -1.313 12.191 -19.760 1.00 78.62 84 LYS A N 1
ATOM 690 C CA . LYS A 1 84 ? -1.749 13.497 -20.253 1.00 78.62 84 LYS A CA 1
ATOM 691 C C . LYS A 1 84 ? -2.504 14.257 -19.162 1.00 78.62 84 LYS A C 1
ATOM 693 O O . LYS A 1 84 ? -3.294 13.667 -18.427 1.00 78.62 84 LYS A O 1
ATOM 698 N N . ASP A 1 85 ? -2.289 15.563 -19.108 1.00 72.69 85 ASP A N 1
ATOM 699 C CA . ASP A 1 85 ? -3.084 16.496 -18.312 1.00 72.69 85 ASP A CA 1
ATOM 700 C C . ASP A 1 85 ? -3.572 17.647 -19.213 1.00 72.69 85 ASP A C 1
ATOM 702 O O . ASP A 1 85 ? -3.237 17.710 -20.397 1.00 72.69 85 ASP A O 1
ATOM 706 N N . GLU A 1 86 ? -4.382 18.565 -18.681 1.00 68.94 86 GLU A N 1
ATOM 707 C CA . GLU A 1 86 ? -4.912 19.705 -19.454 1.00 68.94 86 GLU A CA 1
ATOM 708 C C . GLU A 1 86 ? -3.820 20.613 -20.048 1.00 68.94 86 GLU A C 1
ATOM 710 O O . GLU A 1 86 ? -4.082 21.391 -20.963 1.00 68.94 86 GLU A O 1
ATOM 715 N N . ARG A 1 87 ? -2.594 20.543 -19.522 1.00 66.56 87 ARG A N 1
ATOM 716 C CA . ARG A 1 87 ? -1.473 21.417 -19.877 1.00 66.56 87 ARG A CA 1
ATOM 717 C C . ARG A 1 87 ? -0.412 20.705 -20.714 1.00 66.56 87 ARG A C 1
ATOM 719 O O . ARG A 1 87 ? 0.446 21.384 -21.276 1.00 66.56 87 ARG A O 1
ATOM 726 N N . ARG A 1 88 ? -0.417 19.368 -20.780 1.00 68.69 88 ARG A N 1
ATOM 727 C CA . ARG A 1 88 ? 0.639 18.559 -21.404 1.00 68.69 88 ARG A CA 1
ATOM 728 C C . ARG A 1 88 ? 0.065 17.304 -22.067 1.00 68.69 88 ARG A C 1
ATOM 730 O O . ARG A 1 88 ? -0.684 16.562 -21.434 1.00 68.69 88 ARG A O 1
ATOM 737 N N . PRO A 1 89 ? 0.512 16.954 -23.285 1.00 73.38 89 PRO A N 1
ATOM 738 C CA . PRO A 1 89 ? 0.015 15.793 -24.033 1.00 73.38 89 PRO A CA 1
ATOM 739 C C . PRO A 1 89 ? 0.454 14.420 -23.471 1.00 73.38 89 PRO A C 1
ATOM 741 O O . PRO A 1 89 ? 0.237 13.401 -24.123 1.00 73.38 89 PRO A O 1
ATOM 744 N N . GLY A 1 90 ? 1.056 14.384 -22.277 1.00 85.56 90 GLY A N 1
ATOM 745 C CA . GLY A 1 90 ? 1.613 13.200 -21.622 1.00 85.56 90 GLY A CA 1
ATOM 746 C C . GLY A 1 90 ? 3.139 13.198 -21.660 1.00 85.56 90 GLY A C 1
ATOM 747 O O . GLY A 1 90 ? 3.739 13.111 -22.728 1.00 85.56 90 GLY A O 1
ATOM 748 N N . LEU A 1 91 ? 3.773 13.265 -20.487 1.00 88.69 91 LEU A N 1
ATOM 749 C CA . LEU A 1 91 ? 5.233 13.323 -20.338 1.00 88.69 91 LEU A CA 1
ATOM 750 C C . LEU A 1 91 ? 5.932 12.078 -20.906 1.00 88.69 91 LEU A C 1
ATOM 752 O O . LEU A 1 91 ? 7.085 12.153 -21.321 1.00 88.69 91 LEU A O 1
ATOM 756 N N . PHE A 1 92 ? 5.236 10.939 -20.977 1.00 91.56 92 PHE A N 1
ATOM 757 C CA . PHE A 1 92 ? 5.777 9.728 -21.600 1.00 91.56 92 PHE A CA 1
ATOM 758 C C . PHE A 1 92 ? 6.139 9.921 -23.082 1.00 91.56 92 PHE A C 1
ATOM 760 O O . PHE A 1 92 ? 7.061 9.268 -23.559 1.00 91.56 92 PHE A O 1
ATOM 767 N N . ARG A 1 93 ? 5.466 10.835 -23.796 1.00 92.44 93 ARG A N 1
ATOM 768 C CA . ARG A 1 93 ? 5.705 11.102 -25.227 1.00 92.44 93 ARG A CA 1
ATOM 769 C C . ARG A 1 93 ? 7.003 11.858 -25.499 1.00 92.44 93 ARG A C 1
ATOM 771 O O . ARG A 1 93 ? 7.461 11.887 -26.633 1.00 92.44 93 ARG A O 1
ATOM 778 N N . GLU A 1 94 ? 7.604 12.444 -24.467 1.00 92.75 94 GLU A N 1
ATOM 779 C CA . GLU A 1 94 ? 8.936 13.048 -24.551 1.00 92.75 94 GLU A CA 1
ATOM 780 C C . GLU A 1 94 ? 10.041 11.984 -24.638 1.00 92.75 94 GLU A C 1
ATOM 782 O O . GLU A 1 94 ? 11.174 12.286 -25.017 1.00 92.75 94 GLU A O 1
ATOM 787 N N . TYR A 1 95 ? 9.730 10.733 -24.292 1.00 94.81 95 TYR A N 1
ATOM 788 C CA . TYR A 1 95 ? 10.599 9.580 -24.488 1.00 94.81 95 TYR A CA 1
ATOM 789 C C . TYR A 1 95 ? 10.228 8.879 -25.797 1.00 94.81 95 TYR A C 1
ATOM 791 O O . TYR A 1 95 ? 9.053 8.775 -26.153 1.00 94.81 95 TYR A O 1
ATOM 799 N N . ASP A 1 96 ? 11.230 8.386 -26.519 1.00 95.75 96 ASP A N 1
ATOM 800 C CA . ASP A 1 96 ? 11.005 7.654 -27.766 1.00 95.75 96 ASP A CA 1
ATOM 801 C C . ASP A 1 96 ? 10.274 6.327 -27.488 1.00 95.75 96 ASP A C 1
ATOM 803 O O . ASP A 1 96 ? 10.394 5.751 -26.405 1.00 95.75 96 ASP A O 1
ATOM 807 N N . ARG A 1 97 ? 9.505 5.818 -28.457 1.00 96.50 97 ARG A N 1
ATOM 808 C CA . ARG A 1 97 ? 8.702 4.587 -28.283 1.00 96.50 97 ARG A CA 1
ATOM 809 C C . ARG A 1 97 ? 9.540 3.355 -27.924 1.00 96.50 97 ARG A C 1
ATOM 811 O O . ARG A 1 97 ? 9.055 2.463 -27.239 1.00 96.50 97 ARG A O 1
ATOM 818 N N . ASP A 1 98 ? 10.787 3.309 -28.376 1.00 95.81 98 ASP A N 1
ATOM 819 C CA . ASP A 1 98 ? 11.772 2.253 -28.123 1.00 95.81 98 ASP A CA 1
ATOM 820 C C . ASP A 1 98 ? 12.792 2.644 -27.037 1.00 95.81 98 ASP A C 1
ATOM 822 O O . ASP A 1 98 ? 13.864 2.043 -26.913 1.00 95.81 98 ASP A O 1
ATOM 826 N N . PHE A 1 99 ? 12.477 3.668 -26.234 1.00 97.19 99 PHE A N 1
ATOM 827 C CA . PHE A 1 99 ? 13.369 4.139 -25.185 1.00 97.19 99 PHE A CA 1
ATOM 828 C C . PHE A 1 99 ? 13.597 3.064 -24.114 1.00 97.19 99 PHE A C 1
ATOM 830 O O . PHE A 1 99 ? 14.741 2.787 -23.758 1.00 97.19 99 PHE A O 1
ATOM 837 N N . PHE A 1 100 ? 12.539 2.432 -23.610 1.00 98.19 100 PHE A N 1
ATOM 838 C CA . PHE A 1 100 ? 12.653 1.411 -22.567 1.00 98.19 100 PHE A CA 1
ATOM 839 C C . PHE A 1 100 ? 12.852 0.008 -23.148 1.00 98.19 100 PHE A C 1
ATOM 841 O O . PHE A 1 100 ? 12.239 -0.362 -24.143 1.00 98.19 100 PHE A O 1
ATOM 848 N N . ASP A 1 101 ? 13.683 -0.791 -22.480 1.00 98.50 101 ASP A N 1
ATOM 849 C CA . ASP A 1 101 ? 13.859 -2.220 -22.760 1.00 98.50 101 ASP A CA 1
ATOM 850 C C . ASP A 1 101 ? 12.894 -3.084 -21.943 1.00 98.50 101 ASP A C 1
ATOM 852 O O . ASP A 1 101 ? 12.450 -4.144 -22.381 1.00 98.50 101 ASP A O 1
ATOM 856 N N . LEU A 1 102 ? 12.578 -2.634 -20.729 1.00 98.50 102 LEU A N 1
ATOM 857 C CA . LEU A 1 102 ? 11.689 -3.325 -19.807 1.00 98.50 102 LEU A CA 1
ATOM 858 C C . LEU A 1 102 ? 10.829 -2.312 -19.059 1.00 98.50 102 LEU A C 1
ATOM 860 O O . LEU A 1 102 ? 11.336 -1.325 -18.528 1.00 98.50 102 LEU A O 1
ATOM 864 N N . ILE A 1 103 ? 9.541 -2.607 -18.953 1.00 97.94 103 ILE A N 1
ATOM 865 C CA . ILE A 1 103 ? 8.596 -1.903 -18.097 1.00 97.94 103 ILE A CA 1
ATOM 866 C C . ILE A 1 103 ? 8.053 -2.898 -17.075 1.00 97.94 103 ILE A C 1
ATOM 868 O O . ILE A 1 103 ? 7.422 -3.891 -17.434 1.00 97.94 103 ILE A O 1
ATOM 872 N N . ILE A 1 104 ? 8.293 -2.634 -15.794 1.00 96.81 104 ILE A N 1
ATOM 873 C CA . ILE A 1 104 ? 7.669 -3.352 -14.684 1.00 96.81 104 ILE A CA 1
ATOM 874 C C . ILE A 1 104 ? 6.486 -2.533 -14.191 1.00 96.81 104 ILE A C 1
ATOM 876 O O . ILE A 1 104 ? 6.610 -1.338 -13.936 1.00 96.81 104 ILE A O 1
ATOM 880 N N . VAL A 1 105 ? 5.346 -3.194 -14.044 1.00 93.12 105 VAL A N 1
ATOM 881 C CA . VAL A 1 105 ? 4.075 -2.571 -13.694 1.00 93.12 105 VAL A CA 1
ATOM 882 C C . VAL A 1 105 ? 3.588 -3.152 -12.372 1.00 93.12 105 VAL A C 1
ATOM 884 O O . VAL A 1 105 ? 3.098 -4.284 -12.330 1.00 93.12 105 VAL A O 1
ATOM 887 N N . ASP A 1 106 ? 3.733 -2.395 -11.286 1.00 89.25 106 ASP A N 1
ATOM 888 C CA . ASP A 1 106 ? 3.244 -2.786 -9.967 1.00 89.25 106 ASP A CA 1
ATOM 889 C C . ASP A 1 106 ? 1.747 -2.481 -9.797 1.00 89.25 106 ASP A C 1
ATOM 891 O O . ASP A 1 106 ? 1.230 -1.470 -10.273 1.00 89.25 106 ASP A O 1
ATOM 895 N N . GLU A 1 107 ? 1.048 -3.385 -9.107 1.00 82.50 107 GLU A N 1
ATOM 896 C CA . GLU A 1 107 ? -0.411 -3.389 -8.934 1.00 82.50 107 GLU A CA 1
ATOM 897 C C . GLU A 1 107 ? -1.164 -3.177 -10.259 1.00 82.50 107 GLU A C 1
ATOM 899 O O . GLU A 1 107 ? -2.085 -2.362 -10.351 1.00 82.50 107 GLU A O 1
ATOM 904 N N . CYS A 1 108 ? -0.793 -3.945 -11.292 1.00 83.19 108 CYS A N 1
ATOM 905 C CA . CYS A 1 108 ? -1.307 -3.794 -12.660 1.00 83.19 108 CYS A CA 1
ATOM 906 C C . CYS A 1 108 ? -2.835 -3.967 -12.812 1.00 83.19 108 CYS A C 1
ATOM 908 O O . CYS A 1 108 ? -3.385 -3.668 -13.872 1.00 83.19 108 CYS A O 1
ATOM 910 N N . HIS A 1 109 ? -3.545 -4.410 -11.765 1.00 74.25 109 HIS A N 1
ATOM 911 C CA . HIS A 1 109 ? -5.011 -4.435 -11.738 1.00 74.25 109 HIS A CA 1
ATOM 912 C C . HIS A 1 109 ? -5.645 -3.062 -11.519 1.00 74.25 109 HIS A C 1
ATOM 914 O O . HIS A 1 109 ? -6.753 -2.836 -11.997 1.00 74.25 109 HIS A O 1
ATOM 920 N N . ARG A 1 110 ? -4.963 -2.137 -10.831 1.00 65.12 110 ARG A N 1
ATOM 921 C CA . ARG A 1 110 ? -5.514 -0.806 -10.527 1.00 65.12 110 ARG A CA 1
ATOM 922 C C . ARG A 1 110 ? -5.634 0.068 -11.769 1.00 65.12 110 ARG A C 1
ATOM 924 O O . ARG A 1 110 ? -6.642 0.742 -11.907 1.00 65.12 110 ARG A O 1
ATOM 931 N N . GLY A 1 111 ? -4.689 -0.049 -12.702 1.00 53.72 111 GLY A N 1
ATOM 932 C CA . GLY A 1 111 ? -4.786 0.641 -13.986 1.00 53.72 111 GLY A CA 1
ATOM 933 C C . GLY A 1 111 ? -6.030 0.234 -14.781 1.00 53.72 111 GLY A C 1
ATOM 934 O O . GLY A 1 111 ? -6.593 1.035 -15.501 1.00 53.72 111 GLY A O 1
ATOM 935 N N . SER A 1 112 ? -6.542 -0.988 -14.656 1.00 49.19 112 SER A N 1
ATOM 936 C CA . SER A 1 112 ? -7.619 -1.462 -15.542 1.00 49.19 112 SER A CA 1
ATOM 937 C C . SER A 1 112 ? -9.023 -0.892 -15.283 1.00 49.19 112 SER A C 1
ATOM 939 O O . SER A 1 112 ? -9.961 -1.261 -15.988 1.00 49.19 112 SER A O 1
ATOM 941 N N . SER A 1 113 ? -9.200 -0.004 -14.297 1.00 51.84 113 SER A N 1
ATOM 942 C CA . SER A 1 113 ? -10.503 0.618 -14.050 1.00 51.84 113 SER A CA 1
ATOM 943 C C . SER A 1 113 ? -10.933 1.488 -15.246 1.00 51.84 113 SER A C 1
ATOM 945 O O . SER A 1 113 ? -10.096 2.068 -15.933 1.00 51.84 113 SER A O 1
ATOM 947 N N . ARG A 1 114 ? -12.241 1.565 -15.539 1.00 46.03 114 ARG A N 1
ATOM 948 C CA . ARG A 1 114 ? -12.785 2.234 -16.746 1.00 46.03 114 ARG A CA 1
ATOM 949 C C . ARG A 1 114 ? -12.376 3.711 -16.905 1.00 46.03 114 ARG A C 1
ATOM 951 O O . ARG A 1 114 ? -12.428 4.210 -18.026 1.00 46.03 114 ARG A O 1
ATOM 958 N N . ASP A 1 115 ? -11.943 4.369 -15.830 1.00 44.19 115 ASP A N 1
ATOM 959 C CA . ASP A 1 115 ? -11.464 5.759 -15.832 1.00 44.19 115 ASP A CA 1
ATOM 960 C C . ASP A 1 115 ? -9.961 5.893 -16.169 1.00 44.19 115 ASP A C 1
ATOM 962 O O . ASP A 1 115 ? -9.484 6.981 -16.488 1.00 44.19 115 ASP A O 1
ATOM 966 N N . ASP A 1 116 ? -9.213 4.787 -16.202 1.00 53.69 116 ASP A N 1
ATOM 967 C CA . ASP A 1 116 ? -7.759 4.750 -16.381 1.00 53.69 116 ASP A CA 1
ATOM 968 C C . ASP A 1 116 ? -7.349 4.290 -17.795 1.00 53.69 116 ASP A C 1
ATOM 970 O O . ASP A 1 116 ? -6.413 3.522 -17.995 1.00 53.69 116 ASP A O 1
ATOM 974 N N . SER A 1 117 ? -7.974 4.830 -18.845 1.00 58.38 117 SER A N 1
ATOM 975 C CA . SER A 1 117 ? -7.481 4.669 -20.236 1.00 58.38 117 SER A CA 1
ATOM 976 C C . SER A 1 117 ? -5.990 5.044 -20.426 1.00 58.38 117 SER A C 1
ATOM 978 O O . SER A 1 117 ? -5.352 4.640 -21.400 1.00 58.38 117 SER A O 1
ATOM 980 N N . ASN A 1 118 ? -5.415 5.770 -19.463 1.00 68.88 118 ASN A N 1
ATOM 981 C CA . ASN A 1 118 ? -4.069 6.327 -19.495 1.00 68.88 118 ASN A CA 1
ATOM 982 C C . ASN A 1 118 ? -2.933 5.301 -19.306 1.00 68.88 118 ASN A C 1
ATOM 984 O O . ASN A 1 118 ? -1.894 5.466 -19.941 1.00 68.88 118 ASN A O 1
ATOM 988 N N . TRP A 1 119 ? -3.066 4.251 -18.476 1.00 80.31 119 TRP A N 1
ATOM 989 C CA . TRP A 1 119 ? -1.950 3.287 -18.318 1.00 80.31 119 TRP A CA 1
ATOM 990 C C . TRP A 1 119 ? -1.762 2.464 -19.589 1.00 80.31 119 TRP A C 1
ATOM 992 O O . TRP A 1 119 ? -0.632 2.251 -20.020 1.00 80.31 119 TRP A O 1
ATOM 1002 N N . ARG A 1 120 ? -2.870 2.036 -20.207 1.00 84.56 120 ARG A N 1
ATOM 1003 C CA . ARG A 1 120 ? -2.836 1.256 -21.439 1.00 84.56 120 ARG A CA 1
ATOM 1004 C C . ARG A 1 120 ? -2.251 2.086 -22.573 1.00 84.56 120 ARG A C 1
ATOM 1006 O O . ARG A 1 120 ? -1.403 1.586 -23.290 1.00 84.56 120 ARG A O 1
ATOM 1013 N N . GLU A 1 121 ? -2.600 3.372 -2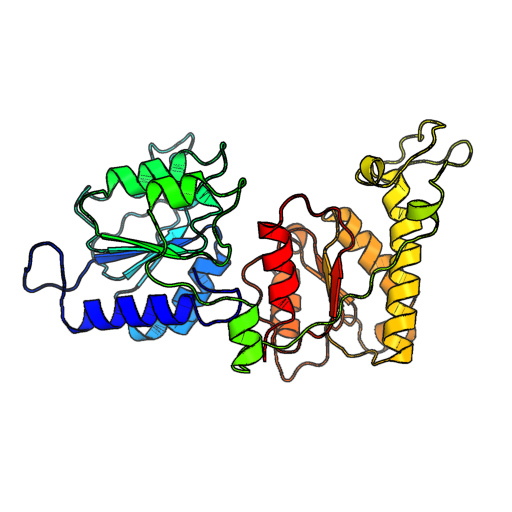2.653 1.00 87.75 121 GLU A N 1
ATOM 1014 C CA . GLU A 1 121 ? -1.982 4.310 -23.598 1.00 87.75 121 GLU A CA 1
ATOM 1015 C C . GLU A 1 121 ? -0.451 4.386 -23.424 1.00 87.75 121 GLU A C 1
ATOM 1017 O O . GLU A 1 121 ? 0.282 4.314 -24.412 1.00 87.75 121 GLU A O 1
ATOM 1022 N N . ILE A 1 122 ? 0.041 4.484 -22.182 1.00 90.19 122 ILE A N 1
ATOM 1023 C CA . ILE A 1 122 ? 1.484 4.510 -21.883 1.00 90.19 122 ILE A CA 1
ATOM 1024 C C . ILE A 1 122 ? 2.153 3.197 -22.310 1.00 90.19 122 ILE A C 1
ATOM 1026 O O . ILE A 1 122 ? 3.208 3.219 -22.947 1.00 90.19 122 ILE A O 1
ATOM 1030 N N . LEU A 1 123 ? 1.559 2.053 -21.967 1.00 92.56 123 LEU A N 1
ATOM 1031 C CA . LEU A 1 123 ? 2.140 0.752 -22.289 1.00 92.56 123 LEU A CA 1
ATOM 1032 C C . LEU A 1 123 ? 2.082 0.433 -23.791 1.00 92.56 123 LEU A C 1
ATOM 1034 O O . LEU A 1 123 ? 3.063 -0.064 -24.339 1.00 92.56 123 LEU A O 1
ATOM 1038 N N . ASP A 1 124 ? 0.990 0.770 -24.475 1.00 92.88 124 ASP A N 1
ATOM 1039 C CA . ASP A 1 124 ? 0.851 0.604 -25.925 1.00 92.88 124 ASP A CA 1
ATOM 1040 C C . ASP A 1 124 ? 1.865 1.488 -26.677 1.00 92.88 124 ASP A C 1
ATOM 1042 O O . ASP A 1 124 ? 2.450 1.072 -27.686 1.00 92.88 124 ASP A O 1
ATOM 1046 N N . TYR A 1 125 ? 2.125 2.705 -26.177 1.00 95.19 125 TYR A N 1
ATOM 1047 C CA . TYR A 1 125 ? 3.135 3.604 -26.738 1.00 95.19 125 TYR A CA 1
ATOM 1048 C C . TYR A 1 125 ? 4.541 2.993 -26.689 1.00 95.19 125 TYR A C 1
ATOM 1050 O O . TYR A 1 125 ? 5.247 3.023 -27.699 1.00 95.19 125 TYR A O 1
ATOM 1058 N N . PHE A 1 126 ? 4.910 2.388 -25.556 1.00 96.12 126 PHE A N 1
ATOM 1059 C CA . PHE A 1 126 ? 6.181 1.683 -25.363 1.00 96.12 126 PHE A CA 1
ATOM 1060 C C . PHE A 1 126 ? 6.113 0.189 -25.721 1.00 96.12 126 PHE A C 1
ATOM 1062 O O . PHE A 1 126 ? 6.878 -0.610 -25.188 1.00 96.12 126 PHE A O 1
ATOM 1069 N N . SER A 1 127 ? 5.208 -0.220 -26.613 1.00 92.88 127 SER A N 1
ATOM 1070 C CA . SER A 1 127 ? 5.007 -1.630 -26.994 1.00 92.88 127 SER A CA 1
ATOM 1071 C C . SER A 1 127 ? 6.250 -2.403 -27.464 1.00 92.88 127 SER A C 1
ATOM 1073 O O . SER A 1 127 ? 6.257 -3.617 -27.261 1.00 92.88 127 SER A O 1
ATOM 1075 N N . PRO A 1 128 ? 7.314 -1.793 -28.035 1.00 94.31 128 PRO A N 1
ATOM 1076 C CA . PRO A 1 128 ? 8.549 -2.532 -28.284 1.00 94.31 128 PRO A CA 1
ATOM 1077 C C . PRO A 1 128 ? 9.214 -3.048 -27.001 1.00 94.31 128 PRO A C 1
ATOM 1079 O O . PRO A 1 128 ? 9.917 -4.049 -27.062 1.00 94.31 128 PRO A O 1
ATOM 1082 N N . ALA A 1 129 ? 9.003 -2.389 -25.856 1.00 97.75 129 ALA A N 1
ATOM 1083 C CA . ALA A 1 129 ? 9.555 -2.790 -24.569 1.00 97.75 129 ALA A CA 1
ATOM 1084 C C . ALA A 1 129 ? 8.927 -4.098 -24.067 1.00 97.75 129 ALA A C 1
ATOM 1086 O O . ALA A 1 129 ? 7.722 -4.313 -24.205 1.00 97.75 129 ALA A O 1
ATOM 1087 N N . TYR A 1 130 ? 9.706 -4.937 -23.379 1.00 97.75 130 TYR A N 1
ATOM 1088 C CA . TYR A 1 130 ? 9.122 -6.040 -22.613 1.00 97.75 130 TYR A CA 1
ATOM 1089 C C . TYR A 1 130 ? 8.302 -5.479 -21.449 1.00 97.75 130 TYR A C 1
ATOM 1091 O O . TYR A 1 130 ? 8.731 -4.538 -20.786 1.00 97.75 130 TYR A O 1
ATOM 1099 N N . GLN A 1 131 ? 7.135 -6.060 -21.169 1.00 96.38 131 GLN A N 1
ATOM 1100 C CA . GLN A 1 131 ? 6.224 -5.559 -20.135 1.00 96.38 131 GLN A CA 1
ATOM 1101 C C . GLN A 1 131 ? 5.901 -6.661 -19.129 1.00 96.38 131 GLN A C 1
ATOM 1103 O O . GLN A 1 131 ? 5.368 -7.709 -19.488 1.00 96.38 131 GLN A O 1
ATOM 1108 N N . LEU A 1 132 ? 6.222 -6.421 -17.858 1.00 95.88 132 LEU A N 1
ATOM 1109 C CA . LEU A 1 132 ? 6.002 -7.358 -16.762 1.00 95.88 132 LEU A CA 1
ATOM 1110 C C . LEU A 1 132 ? 4.989 -6.785 -15.768 1.00 95.88 132 LEU A C 1
ATOM 1112 O O . LEU A 1 132 ? 5.312 -5.915 -14.961 1.00 95.88 132 LEU A O 1
ATOM 1116 N N . GLY A 1 133 ? 3.767 -7.314 -15.806 1.00 93.81 133 GLY A N 1
ATOM 1117 C CA . GLY A 1 133 ? 2.713 -6.987 -14.849 1.00 93.81 133 GLY A CA 1
ATOM 1118 C C . GLY A 1 133 ? 2.827 -7.787 -13.552 1.00 93.81 133 GLY A C 1
ATOM 1119 O O . GLY A 1 133 ? 2.924 -9.016 -13.567 1.00 93.81 133 GLY A O 1
ATOM 1120 N N . MET A 1 134 ? 2.763 -7.101 -12.412 1.00 92.69 134 MET A N 1
ATOM 1121 C CA . MET A 1 134 ? 2.740 -7.714 -11.088 1.00 92.69 134 MET A CA 1
ATOM 1122 C C . MET A 1 134 ? 1.478 -7.297 -10.326 1.00 92.69 134 MET A C 1
ATOM 1124 O O . MET A 1 134 ? 1.153 -6.120 -10.207 1.00 92.69 134 MET A O 1
ATOM 1128 N N . THR A 1 135 ? 0.769 -8.270 -9.755 1.00 88.06 135 THR A N 1
ATOM 1129 C CA . THR A 1 135 ? -0.444 -8.028 -8.960 1.00 88.06 135 THR A CA 1
ATOM 1130 C C . THR A 1 135 ? -0.559 -9.026 -7.814 1.00 88.06 135 THR A C 1
ATOM 1132 O O . THR A 1 135 ? -0.082 -10.163 -7.922 1.00 88.06 135 THR A O 1
ATOM 1135 N N . ALA A 1 136 ? -1.204 -8.594 -6.728 1.00 84.00 136 ALA A N 1
ATOM 1136 C CA . ALA A 1 136 ? -1.585 -9.442 -5.604 1.00 84.00 136 ALA A CA 1
ATOM 1137 C C . ALA A 1 136 ? -2.949 -10.122 -5.753 1.00 84.00 136 ALA A C 1
ATOM 1139 O O . ALA A 1 136 ? -3.294 -11.006 -4.961 1.00 84.00 136 ALA A O 1
ATOM 1140 N N . THR A 1 137 ? -3.730 -9.744 -6.764 1.00 78.50 137 THR A N 1
ATOM 1141 C CA . THR A 1 137 ? -5.089 -10.244 -6.948 1.00 78.50 137 THR A CA 1
ATOM 1142 C C . THR A 1 137 ? -5.141 -11.220 -8.134 1.00 78.50 137 THR A C 1
ATOM 1144 O O . THR A 1 137 ? -4.743 -10.881 -9.249 1.00 78.50 137 THR A O 1
ATOM 1147 N N . PRO A 1 138 ? -5.587 -12.479 -7.923 1.00 81.00 138 PRO A N 1
ATOM 1148 C CA . PRO A 1 138 ? -5.823 -13.409 -9.027 1.00 81.00 138 PRO A CA 1
ATOM 1149 C C . PRO A 1 138 ? -6.973 -12.913 -9.916 1.00 81.00 138 PRO A C 1
ATOM 1151 O O . PRO A 1 138 ? -7.718 -12.020 -9.504 1.00 81.00 138 PRO A O 1
ATOM 1154 N N . LEU A 1 139 ? -7.120 -13.511 -11.102 1.00 80.94 139 LEU A N 1
ATOM 1155 C CA . LEU A 1 139 ? -8.183 -13.187 -12.057 1.00 80.94 139 LEU A CA 1
ATOM 1156 C C . LEU A 1 139 ? -9.572 -13.259 -11.406 1.00 80.94 139 LEU A C 1
ATOM 1158 O O . LEU A 1 139 ? -9.907 -14.226 -10.716 1.00 80.94 139 LEU A O 1
ATOM 1162 N N . ARG A 1 140 ? -10.356 -12.210 -11.636 1.00 75.88 140 ARG A N 1
ATOM 1163 C CA . ARG A 1 140 ? -11.707 -11.945 -11.147 1.00 75.88 140 ARG A CA 1
ATOM 1164 C C . ARG A 1 140 ? -12.445 -11.046 -12.131 1.00 75.88 140 ARG A C 1
ATOM 1166 O O . ARG A 1 140 ? -11.860 -10.521 -13.072 1.00 75.88 140 ARG A O 1
ATOM 1173 N N . ASP A 1 141 ? -13.735 -10.853 -11.887 1.00 74.44 141 ASP A N 1
ATOM 1174 C CA . ASP A 1 141 ? -14.591 -10.014 -12.727 1.00 74.44 141 ASP A CA 1
ATOM 1175 C C . ASP A 1 141 ? -14.153 -8.545 -12.753 1.00 74.44 141 ASP A C 1
ATOM 1177 O O . ASP A 1 141 ? -14.238 -7.909 -13.798 1.00 74.44 141 ASP A O 1
ATOM 1181 N N . ASP A 1 142 ? -13.617 -8.034 -11.641 1.00 70.44 142 ASP A N 1
ATOM 1182 C CA . ASP A 1 142 ? -13.157 -6.652 -11.479 1.00 70.44 142 ASP A CA 1
ATOM 1183 C C . ASP A 1 142 ? -11.769 -6.369 -12.081 1.00 70.44 142 ASP A C 1
ATOM 1185 O O . ASP A 1 142 ? -11.373 -5.210 -12.144 1.00 70.44 142 ASP A O 1
ATOM 1189 N N . ASN A 1 143 ? -11.023 -7.388 -12.526 1.00 73.88 143 ASN A N 1
ATOM 1190 C CA . ASN A 1 143 ? -9.677 -7.223 -13.095 1.00 73.88 143 ASN A CA 1
ATOM 1191 C C . ASN A 1 143 ? -9.455 -8.007 -14.404 1.00 73.88 143 ASN A C 1
ATOM 1193 O O . ASN A 1 143 ? -8.310 -8.264 -14.785 1.00 73.88 143 ASN A O 1
ATOM 1197 N N . ARG A 1 144 ? -10.535 -8.386 -15.108 1.00 80.12 144 ARG A N 1
ATOM 1198 C CA . ARG A 1 144 ? -10.459 -9.149 -16.370 1.00 80.12 144 ARG A CA 1
ATOM 1199 C C . ARG A 1 144 ? -9.605 -8.450 -17.423 1.00 80.12 144 ARG A C 1
ATOM 1201 O O . ARG A 1 144 ? -8.818 -9.111 -18.094 1.00 80.12 144 ARG A O 1
ATOM 1208 N N . ASP A 1 145 ? -9.715 -7.130 -17.519 1.00 78.94 145 ASP A N 1
ATOM 1209 C CA . ASP A 1 145 ? -9.008 -6.329 -18.520 1.00 78.94 145 ASP A CA 1
ATOM 1210 C C . ASP A 1 145 ? -7.480 -6.389 -18.346 1.00 78.94 145 ASP A C 1
ATOM 1212 O O . ASP A 1 145 ? -6.746 -6.450 -19.332 1.00 78.94 145 ASP A O 1
ATOM 1216 N N . THR A 1 146 ? -6.979 -6.481 -17.109 1.00 81.81 146 THR A N 1
ATOM 1217 C CA . THR A 1 146 ? -5.544 -6.677 -16.836 1.00 81.81 146 THR A CA 1
ATOM 1218 C C . THR A 1 146 ? -5.036 -8.005 -17.381 1.00 81.81 146 THR A C 1
ATOM 1220 O O . THR A 1 146 ? -3.987 -8.047 -18.017 1.00 81.81 146 THR A O 1
ATOM 1223 N N . TYR A 1 147 ? -5.770 -9.093 -17.151 1.00 85.25 147 TYR A N 1
ATOM 1224 C CA . TYR A 1 147 ? -5.387 -10.415 -17.654 1.00 85.25 147 TYR A CA 1
ATOM 1225 C C . TYR A 1 147 ? -5.625 -10.545 -19.161 1.00 85.25 147 TYR A C 1
ATOM 1227 O O . TYR A 1 147 ? -4.914 -11.292 -19.823 1.00 85.25 147 TYR A O 1
ATOM 1235 N N . ALA A 1 148 ? -6.574 -9.795 -19.726 1.00 87.88 148 ALA A N 1
ATOM 1236 C CA . ALA A 1 148 ? -6.733 -9.692 -21.172 1.00 87.88 148 ALA A CA 1
ATOM 1237 C C . ALA A 1 148 ? -5.532 -8.989 -21.827 1.00 87.88 148 ALA A C 1
ATOM 1239 O O . ALA A 1 148 ? -5.132 -9.371 -22.922 1.00 87.88 148 ALA A O 1
ATOM 1240 N N . TYR A 1 149 ? -4.942 -7.992 -21.155 1.00 88.81 149 TYR A N 1
ATOM 1241 C CA . TYR A 1 149 ? -3.759 -7.279 -21.639 1.00 88.81 149 TYR A CA 1
ATOM 1242 C C . TYR A 1 149 ? -2.458 -8.079 -21.455 1.00 88.81 149 TYR A C 1
ATOM 1244 O O . TYR A 1 149 ? -1.729 -8.300 -22.416 1.00 88.81 149 TYR A O 1
ATOM 1252 N N . PHE A 1 150 ? -2.160 -8.532 -20.230 1.00 91.12 150 PHE A N 1
ATOM 1253 C CA . PHE A 1 150 ? -0.901 -9.227 -19.909 1.00 91.12 150 PHE A CA 1
ATOM 1254 C C . PHE A 1 150 ? -0.923 -10.734 -20.207 1.00 91.12 150 PHE A C 1
ATOM 1256 O O . PHE A 1 150 ? 0.127 -11.376 -20.212 1.00 91.12 150 PHE A O 1
ATOM 1263 N N . GLY A 1 151 ? -2.102 -11.316 -20.428 1.00 91.50 151 GLY A N 1
ATOM 1264 C CA . GLY A 1 151 ? -2.286 -12.756 -20.569 1.00 91.50 151 GLY A CA 1
ATOM 1265 C C . GLY A 1 151 ? -2.326 -13.508 -19.234 1.00 91.50 151 GLY A C 1
ATOM 1266 O O . GLY A 1 151 ? -2.501 -12.943 -18.150 1.00 91.50 151 GLY A O 1
ATOM 1267 N N . ASN A 1 152 ? -2.181 -14.832 -19.322 1.00 91.38 152 ASN A N 1
ATOM 1268 C CA . ASN A 1 152 ? -2.169 -15.712 -18.156 1.00 91.38 152 ASN A CA 1
ATOM 1269 C C . ASN A 1 152 ? -0.921 -15.478 -17.285 1.00 91.38 152 ASN A C 1
ATOM 1271 O O . ASN A 1 152 ? 0.160 -15.201 -17.808 1.00 91.38 152 ASN A O 1
ATOM 1275 N N . PRO A 1 153 ? -1.033 -15.629 -15.954 1.00 93.00 153 PRO A N 1
ATOM 1276 C CA . PRO A 1 153 ? 0.090 -15.389 -15.061 1.00 93.00 153 PRO A CA 1
ATOM 1277 C C . PRO A 1 153 ? 1.204 -16.417 -15.295 1.00 93.00 153 PRO A C 1
ATOM 1279 O O . PRO A 1 153 ? 0.969 -17.618 -15.198 1.00 93.00 153 PRO A O 1
ATOM 1282 N N . LEU A 1 154 ? 2.436 -15.939 -15.507 1.00 94.56 154 LEU A N 1
ATOM 1283 C CA . LEU A 1 154 ? 3.632 -16.792 -15.625 1.00 94.56 154 LEU A CA 1
ATOM 1284 C C . LEU A 1 154 ? 3.915 -17.597 -14.348 1.00 94.56 154 LEU A C 1
ATOM 1286 O O . LEU A 1 154 ? 4.471 -18.688 -14.397 1.00 94.56 154 LEU A O 1
ATOM 1290 N N . TYR A 1 155 ? 3.546 -17.037 -13.196 1.00 95.12 155 TYR A N 1
ATOM 1291 C CA . TYR A 1 155 ? 3.685 -17.665 -11.890 1.00 95.12 155 TYR A CA 1
ATOM 1292 C C . TYR A 1 155 ? 2.607 -17.142 -10.941 1.00 95.12 155 TYR A C 1
ATOM 1294 O O . TYR A 1 155 ? 2.256 -15.953 -10.981 1.00 95.12 155 TYR A O 1
ATOM 1302 N N . THR A 1 156 ? 2.091 -18.018 -10.078 1.00 94.00 156 THR A N 1
ATOM 1303 C CA . THR A 1 156 ? 1.118 -17.661 -9.043 1.00 94.00 156 THR A CA 1
ATOM 1304 C C . THR A 1 156 ? 1.580 -18.173 -7.691 1.00 94.00 156 THR A C 1
ATOM 1306 O O . THR A 1 156 ? 1.739 -19.374 -7.519 1.00 94.00 156 THR A O 1
ATOM 1309 N N . TYR A 1 157 ? 1.731 -17.261 -6.733 1.00 94.06 157 TYR A N 1
ATOM 1310 C CA . TYR A 1 157 ? 1.996 -17.592 -5.337 1.00 94.06 157 TYR A CA 1
ATOM 1311 C C . TYR A 1 157 ? 0.887 -17.013 -4.464 1.00 94.06 157 TYR A C 1
ATOM 1313 O O . TYR A 1 157 ? 0.691 -15.794 -4.404 1.00 94.06 157 TYR A O 1
ATOM 1321 N N . SER A 1 158 ? 0.081 -17.901 -3.887 1.00 90.62 158 SER A N 1
ATOM 1322 C CA . SER A 1 158 ? -1.181 -17.533 -3.246 1.00 90.62 158 SER A CA 1
ATOM 1323 C C . SER A 1 158 ? -1.011 -17.202 -1.762 1.00 90.62 158 SER A C 1
ATOM 1325 O O . SER A 1 158 ? -0.032 -17.587 -1.135 1.00 90.62 158 SER A O 1
ATOM 1327 N N . LEU A 1 159 ? -2.002 -16.516 -1.181 1.00 87.12 159 LEU A N 1
ATOM 1328 C CA . LEU A 1 159 ? -2.048 -16.260 0.263 1.00 87.12 159 LEU A CA 1
ATOM 1329 C C . LEU A 1 159 ? -2.076 -17.574 1.057 1.00 87.12 159 LEU A C 1
ATOM 1331 O O . LEU A 1 159 ? -1.398 -17.680 2.067 1.00 87.12 159 LEU A O 1
ATOM 1335 N N . ALA A 1 160 ? -2.836 -18.569 0.586 1.00 89.19 160 ALA A N 1
ATOM 1336 C CA . ALA A 1 160 ? -2.926 -19.873 1.239 1.00 89.19 160 ALA A CA 1
ATOM 1337 C C . ALA A 1 160 ? -1.564 -20.576 1.263 1.00 89.19 160 ALA A C 1
ATOM 1339 O O . ALA A 1 160 ? -1.125 -21.004 2.322 1.00 89.19 160 ALA A O 1
ATOM 1340 N N . GLN A 1 161 ? -0.874 -20.592 0.120 1.00 93.38 161 GLN A N 1
ATOM 1341 C CA . GLN A 1 161 ? 0.458 -21.179 0.012 1.00 93.38 161 GLN A CA 1
ATOM 1342 C C . GLN A 1 161 ? 1.486 -20.422 0.864 1.00 93.38 161 GLN A C 1
ATOM 1344 O O . GLN A 1 161 ? 2.262 -21.041 1.573 1.00 93.38 161 GLN A O 1
ATOM 1349 N N . GLY A 1 162 ? 1.447 -19.085 0.878 1.00 91.50 162 GLY A N 1
ATOM 1350 C CA . GLY A 1 162 ? 2.327 -18.293 1.743 1.00 91.50 162 GLY A CA 1
ATOM 1351 C C . GLY A 1 162 ? 2.115 -18.549 3.238 1.00 91.50 162 GLY A C 1
ATOM 1352 O O . GLY A 1 162 ? 3.077 -18.491 3.997 1.00 91.50 162 GLY A O 1
ATOM 1353 N N . ILE A 1 163 ? 0.881 -18.847 3.664 1.00 89.62 163 ILE A N 1
ATOM 1354 C CA . ILE A 1 163 ? 0.583 -19.247 5.049 1.00 89.62 163 ILE A CA 1
ATOM 1355 C C . ILE A 1 163 ? 1.105 -20.661 5.328 1.00 89.62 163 ILE A C 1
ATOM 1357 O O . ILE A 1 163 ? 1.712 -20.887 6.370 1.00 89.62 163 ILE A O 1
ATOM 1361 N N . GLU A 1 164 ? 0.881 -21.601 4.407 1.00 93.62 164 GLU A N 1
ATOM 1362 C CA . GLU A 1 164 ? 1.336 -22.994 4.524 1.00 93.62 164 GLU A CA 1
ATOM 1363 C C . GLU A 1 164 ? 2.866 -23.101 4.596 1.00 93.62 164 GLU A C 1
ATOM 1365 O O . GLU A 1 164 ? 3.395 -23.802 5.455 1.00 93.62 164 GLU A O 1
ATOM 1370 N N . ASP A 1 165 ? 3.569 -22.326 3.770 1.00 95.06 165 ASP A N 1
ATOM 1371 C CA . ASP A 1 165 ? 5.033 -22.266 3.737 1.00 95.06 165 ASP A CA 1
ATOM 1372 C C . ASP A 1 165 ? 5.631 -21.480 4.926 1.00 95.06 165 ASP A C 1
ATOM 1374 O O . ASP A 1 165 ? 6.850 -21.432 5.091 1.00 95.06 165 ASP A O 1
ATOM 1378 N N . GLY A 1 166 ? 4.799 -20.832 5.753 1.00 91.44 166 GLY A N 1
ATOM 1379 C CA . GLY A 1 166 ? 5.234 -20.057 6.921 1.00 91.44 166 GLY A CA 1
ATOM 1380 C C . GLY A 1 166 ? 5.784 -18.657 6.614 1.00 91.44 166 GLY A C 1
ATOM 1381 O O . GLY A 1 166 ? 6.327 -18.008 7.506 1.00 91.44 166 GLY A O 1
ATOM 1382 N N . PHE A 1 167 ? 5.632 -18.162 5.383 1.00 89.56 167 PHE A N 1
ATOM 1383 C CA . PHE A 1 167 ? 6.049 -16.807 4.992 1.00 89.56 167 PHE A CA 1
ATOM 1384 C C . PHE A 1 167 ? 4.988 -15.731 5.256 1.00 89.56 167 PHE A C 1
ATOM 1386 O O . PHE A 1 167 ? 5.298 -14.540 5.206 1.00 89.56 167 PHE A O 1
ATOM 1393 N N . LEU A 1 168 ? 3.736 -16.125 5.505 1.00 89.19 168 LEU A N 1
ATOM 1394 C CA . LEU A 1 168 ? 2.631 -15.235 5.854 1.00 89.19 168 LEU A CA 1
ATOM 1395 C C . LEU A 1 168 ? 1.951 -15.703 7.140 1.00 89.19 168 LEU A C 1
ATOM 1397 O O . LEU A 1 168 ? 1.719 -16.893 7.342 1.00 89.19 168 LEU A O 1
ATOM 1401 N N . ALA A 1 169 ? 1.570 -14.753 7.989 1.00 87.81 169 ALA A N 1
ATOM 1402 C CA . ALA A 1 169 ? 0.866 -15.061 9.223 1.00 87.81 169 ALA A CA 1
ATOM 1403 C C . ALA A 1 169 ? -0.578 -15.535 8.939 1.00 87.81 169 ALA A C 1
ATOM 1405 O O . ALA A 1 169 ? -1.281 -14.929 8.115 1.00 87.81 169 ALA A O 1
ATOM 1406 N N . PRO A 1 170 ? -1.065 -16.587 9.626 1.00 89.38 170 PRO A N 1
ATOM 1407 C CA . PRO A 1 170 ? -2.472 -16.966 9.583 1.00 89.38 170 PRO A CA 1
ATOM 1408 C C . PRO A 1 170 ? -3.334 -15.908 10.284 1.00 89.38 170 PRO A C 1
ATOM 1410 O O . PRO A 1 170 ? -2.884 -15.224 11.200 1.00 89.38 170 PRO A O 1
ATOM 1413 N N . TYR A 1 171 ? -4.609 -15.807 9.905 1.00 87.62 171 TYR A N 1
ATOM 1414 C CA . TYR A 1 171 ? -5.542 -14.837 10.483 1.00 87.62 171 TYR A CA 1
ATOM 1415 C C . TYR A 1 171 ? -6.826 -15.499 10.987 1.00 87.62 171 TYR A C 1
ATOM 1417 O O . TYR A 1 171 ? -7.223 -16.575 10.539 1.00 87.62 171 TYR A O 1
ATOM 1425 N N . ARG A 1 172 ? -7.503 -14.823 11.921 1.00 89.12 172 ARG A N 1
ATOM 1426 C CA . ARG A 1 172 ? -8.835 -15.192 12.420 1.00 89.12 172 ARG A CA 1
ATOM 1427 C C . ARG A 1 172 ? -9.823 -14.084 12.085 1.00 89.12 172 ARG A C 1
ATOM 1429 O O . ARG A 1 172 ? -9.527 -12.909 12.278 1.00 89.12 172 ARG A O 1
ATOM 1436 N N . VAL A 1 173 ? -11.001 -14.458 11.592 1.00 89.38 173 VAL A N 1
ATOM 1437 C CA . VAL A 1 173 ? -12.063 -13.501 11.261 1.00 89.38 173 VAL A CA 1
ATOM 1438 C C . VAL A 1 173 ? -13.061 -13.437 12.412 1.00 89.38 173 VAL A C 1
ATOM 1440 O O . VAL A 1 173 ? -13.746 -14.416 12.701 1.00 89.38 173 VAL A O 1
ATOM 1443 N N . HIS A 1 174 ? -13.169 -12.269 13.042 1.00 88.62 174 HIS A N 1
ATOM 1444 C CA . HIS A 1 174 ? -14.160 -11.985 14.078 1.00 88.62 174 HIS A CA 1
ATOM 1445 C C . HIS A 1 174 ? -15.267 -11.104 13.498 1.00 88.62 174 HIS A C 1
ATOM 1447 O O . HIS A 1 174 ? -15.117 -9.887 13.396 1.00 88.62 174 HIS A O 1
ATOM 1453 N N . ARG A 1 175 ? -16.382 -11.717 13.083 1.00 87.44 175 ARG A N 1
ATOM 1454 C CA . ARG A 1 175 ? -17.525 -10.970 12.545 1.00 87.44 175 ARG A CA 1
ATOM 1455 C C . ARG A 1 175 ? -18.333 -10.359 13.687 1.00 87.44 175 ARG A C 1
ATOM 1457 O O . ARG A 1 175 ? -18.914 -11.089 14.484 1.00 87.44 175 ARG A O 1
ATOM 1464 N N . VAL A 1 176 ? -18.397 -9.032 13.722 1.00 83.88 176 VAL A N 1
ATOM 1465 C CA . VAL A 1 176 ? -19.189 -8.262 14.689 1.00 83.88 176 VAL A CA 1
ATOM 1466 C C . VAL A 1 176 ? -20.353 -7.624 13.946 1.00 83.88 176 VAL A C 1
ATOM 1468 O O . VAL A 1 176 ? -20.147 -6.946 12.942 1.00 83.88 176 VAL A O 1
ATOM 1471 N N . ILE A 1 177 ? -21.571 -7.860 14.425 1.00 80.88 177 ILE A N 1
ATOM 1472 C CA . ILE A 1 177 ? -22.781 -7.215 13.911 1.00 80.88 177 ILE A CA 1
ATOM 1473 C C . ILE A 1 177 ? -23.235 -6.253 14.998 1.00 80.88 177 ILE A C 1
ATOM 1475 O O . ILE A 1 177 ? -23.509 -6.678 16.119 1.00 80.88 177 ILE A O 1
ATOM 1479 N N . SER A 1 178 ? -23.235 -4.959 14.688 1.00 75.44 178 SER A N 1
ATOM 1480 C CA . SER A 1 178 ? -23.762 -3.957 15.609 1.00 75.44 178 SER A CA 1
ATOM 1481 C C . SER A 1 178 ? -25.291 -4.032 15.647 1.00 75.44 178 SER A C 1
ATOM 1483 O O . SER A 1 178 ? -25.915 -4.495 14.697 1.00 75.44 178 SER A O 1
ATOM 1485 N N . GLU A 1 179 ? -25.910 -3.570 16.730 1.00 72.62 179 GLU A N 1
ATOM 1486 C CA . GLU A 1 179 ? -27.373 -3.497 16.821 1.00 72.62 179 GLU A CA 1
ATOM 1487 C C . GLU A 1 179 ? -27.999 -2.667 15.677 1.00 72.62 179 GLU A C 1
ATOM 1489 O O . GLU A 1 179 ? -28.922 -3.184 15.048 1.00 72.62 179 GLU A O 1
ATOM 1494 N N . PRO A 1 180 ? -27.443 -1.497 15.275 1.00 70.25 180 PRO A N 1
ATOM 1495 C CA . PRO A 1 180 ? -27.877 -0.802 14.058 1.00 70.25 180 PRO A CA 1
ATOM 1496 C C . PRO A 1 180 ? -27.775 -1.646 12.778 1.00 70.25 180 PRO A C 1
ATOM 1498 O O . PRO A 1 180 ? -28.634 -1.552 11.907 1.00 70.25 180 PRO A O 1
ATOM 1501 N N . ASP A 1 181 ? -26.737 -2.481 12.648 1.00 71.06 181 ASP A N 1
ATOM 1502 C CA . ASP A 1 181 ? -26.575 -3.376 11.493 1.00 71.06 181 ASP A CA 1
ATOM 1503 C C . ASP A 1 181 ? -27.571 -4.551 11.513 1.00 71.06 181 ASP A C 1
ATOM 1505 O O . ASP A 1 181 ? -27.909 -5.077 10.454 1.00 71.06 181 ASP A O 1
ATOM 1509 N N . ALA A 1 182 ? -28.028 -4.984 12.693 1.00 74.38 182 ALA A N 1
ATOM 1510 C CA . ALA A 1 182 ? -28.940 -6.117 12.849 1.00 74.38 182 ALA A CA 1
ATOM 1511 C C . ALA A 1 182 ? -30.420 -5.722 12.751 1.00 74.38 182 ALA A C 1
ATOM 1513 O O . ALA A 1 182 ? -31.195 -6.429 12.110 1.00 74.38 182 ALA A O 1
ATOM 1514 N N . ALA A 1 183 ? -30.806 -4.627 13.408 1.00 76.62 183 ALA A N 1
ATOM 1515 C CA . ALA A 1 183 ? -32.200 -4.225 13.591 1.00 76.62 183 ALA A CA 1
ATOM 1516 C C . ALA A 1 183 ? -32.613 -3.021 12.730 1.00 76.62 183 ALA A C 1
ATOM 1518 O O . ALA A 1 183 ? -33.777 -2.640 12.754 1.00 76.62 183 ALA A O 1
ATOM 1519 N N . GLY A 1 184 ? -31.677 -2.425 11.985 1.00 73.50 184 GLY A N 1
ATOM 1520 C CA . GLY A 1 184 ? -31.891 -1.117 11.376 1.00 73.50 184 GLY A CA 1
ATOM 1521 C C . GLY A 1 184 ? -31.802 0.003 12.411 1.00 73.50 184 GLY A C 1
ATOM 1522 O O . GLY A 1 184 ? -31.675 -0.216 13.619 1.00 73.50 184 GLY A O 1
ATOM 1523 N N . TRP A 1 185 ? -31.807 1.237 11.928 1.00 78.06 185 TRP A N 1
ATOM 1524 C CA . TRP A 1 185 ? -31.728 2.416 12.777 1.00 78.06 185 TRP A CA 1
ATOM 1525 C C . TRP A 1 185 ? -32.667 3.505 12.267 1.00 78.06 185 TRP A C 1
ATOM 1527 O O . TRP A 1 185 ? -32.745 3.746 11.065 1.00 78.06 185 TRP A O 1
ATOM 1537 N N . ARG A 1 186 ? -33.350 4.184 13.193 1.00 82.88 186 ARG A N 1
ATOM 1538 C CA . ARG A 1 186 ? -34.251 5.305 12.911 1.00 82.88 186 ARG A CA 1
ATOM 1539 C C . ARG A 1 186 ? -33.843 6.518 13.761 1.00 82.88 186 ARG A C 1
ATOM 1541 O O . ARG A 1 186 ? -33.601 6.339 14.959 1.00 82.88 186 ARG A O 1
ATOM 1548 N N . PRO A 1 187 ? -33.732 7.729 13.185 1.00 80.06 187 PRO A N 1
ATOM 1549 C CA . PRO A 1 187 ? -33.375 8.937 13.926 1.00 80.06 187 PRO A CA 1
ATOM 1550 C C . PRO A 1 187 ? -34.428 9.326 14.963 1.00 80.06 187 PRO A C 1
ATOM 1552 O O . PRO A 1 187 ? -35.616 9.059 14.796 1.00 80.06 187 PRO A O 1
ATOM 1555 N N . TYR A 1 188 ? -34.006 10.040 16.009 1.00 83.62 188 TYR A N 1
ATOM 1556 C CA . TYR A 1 188 ? -34.954 10.769 16.856 1.00 83.62 188 TYR A CA 1
ATOM 1557 C C . TYR A 1 188 ? -35.362 12.099 16.203 1.00 83.62 188 TYR A C 1
ATOM 1559 O O . TYR A 1 188 ? -34.649 12.655 15.365 1.00 83.62 188 TYR A O 1
ATOM 1567 N N . ALA A 1 189 ? -36.520 12.635 16.597 1.00 85.50 189 ALA A N 1
ATOM 1568 C CA . ALA A 1 189 ? -37.057 13.864 16.018 1.00 85.50 189 ALA A CA 1
ATOM 1569 C C . ALA A 1 189 ? -36.074 15.042 16.151 1.00 85.50 189 ALA A C 1
ATOM 1571 O O . ALA A 1 189 ? -35.604 15.357 17.245 1.00 85.50 189 ALA A O 1
ATOM 1572 N N . GLY A 1 190 ? -35.774 15.696 15.026 1.00 82.12 190 GLY A N 1
ATOM 1573 C CA . GLY A 1 190 ? -34.841 16.826 14.971 1.00 82.12 190 GLY A CA 1
ATOM 1574 C C . GLY A 1 190 ? -33.364 16.437 15.056 1.00 82.12 190 GLY A C 1
ATOM 1575 O O . GLY A 1 190 ? -32.517 17.322 15.174 1.00 82.12 190 GLY A O 1
ATOM 1576 N N . GLN A 1 191 ? -33.031 15.144 14.990 1.00 83.50 191 GLN A N 1
ATOM 1577 C CA . GLN A 1 191 ? -31.643 14.716 14.906 1.00 83.50 191 GLN A CA 1
ATOM 1578 C C . GLN A 1 191 ? -30.997 15.265 13.629 1.00 83.50 191 GLN A C 1
ATOM 1580 O O . GLN A 1 191 ? -31.594 15.254 12.548 1.00 83.50 191 GLN A O 1
ATOM 1585 N N . THR A 1 192 ? -29.761 15.735 13.764 1.00 80.00 192 THR A N 1
ATOM 1586 C CA . THR A 1 192 ? -28.965 16.264 12.661 1.00 80.00 192 THR A CA 1
ATOM 1587 C C . THR A 1 192 ? -27.796 15.349 12.319 1.00 80.00 192 THR A C 1
ATOM 1589 O O . THR A 1 192 ? -27.269 14.620 13.162 1.00 80.00 192 THR A O 1
ATOM 1592 N N . ASP A 1 193 ? -27.409 15.378 11.049 1.00 76.12 193 ASP A N 1
ATOM 1593 C CA . ASP A 1 193 ? -26.222 14.717 10.527 1.00 76.12 193 ASP A CA 1
ATOM 1594 C C . ASP A 1 193 ? -24.933 15.475 10.922 1.00 76.12 193 ASP A C 1
ATOM 1596 O O . ASP A 1 193 ? -24.975 16.529 11.567 1.00 76.12 193 ASP A O 1
ATOM 1600 N N . ARG A 1 194 ? -23.758 14.963 10.524 1.00 71.62 194 ARG A N 1
ATOM 1601 C CA . ARG A 1 194 ? -22.452 15.586 10.826 1.00 71.62 194 ARG A CA 1
ATOM 1602 C C . ARG A 1 194 ? -22.268 16.983 10.219 1.00 71.62 194 ARG A C 1
ATOM 1604 O O . ARG A 1 194 ? -21.380 17.717 10.635 1.00 71.62 194 ARG A O 1
ATOM 1611 N N . HIS A 1 195 ? -23.110 17.363 9.260 1.00 76.81 195 HIS A N 1
ATOM 1612 C CA . HIS A 1 195 ? -23.132 18.676 8.621 1.00 76.81 195 HIS A CA 1
ATOM 1613 C C . HIS A 1 195 ? -24.266 19.568 9.155 1.00 76.81 195 HIS A C 1
ATOM 1615 O O . HIS A 1 195 ? -24.536 20.623 8.582 1.00 76.81 195 HIS A O 1
ATOM 1621 N N . GLY A 1 196 ? -24.940 19.157 10.234 1.00 78.62 196 GLY A N 1
ATOM 1622 C CA . GLY A 1 196 ? -26.035 19.908 10.843 1.00 78.62 196 GLY A CA 1
ATOM 1623 C C . GLY A 1 196 ? -27.351 19.841 10.065 1.00 78.62 196 GLY A C 1
ATOM 1624 O O . GLY A 1 196 ? -28.260 20.617 10.353 1.00 78.62 196 GLY A O 1
ATOM 1625 N N . ARG A 1 197 ? -27.484 18.942 9.084 1.00 83.44 197 ARG A N 1
ATOM 1626 C CA . ARG A 1 197 ? -28.711 18.780 8.292 1.00 83.44 197 ARG A CA 1
ATOM 1627 C C . ARG A 1 197 ? -29.672 17.856 9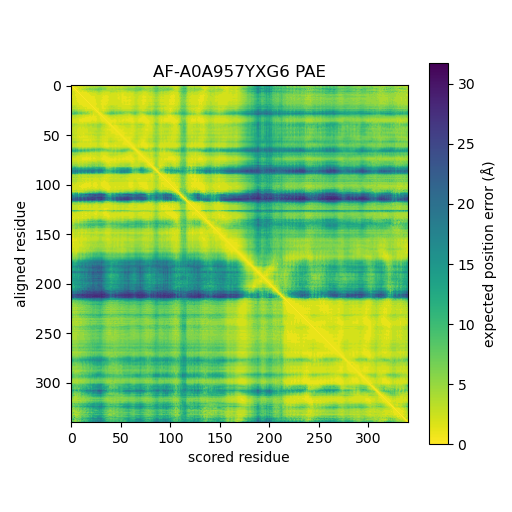.021 1.00 83.44 197 ARG A C 1
ATOM 1629 O O . ARG A 1 197 ? -29.264 16.799 9.492 1.00 83.44 197 ARG A O 1
ATOM 1636 N N . VAL A 1 198 ? -30.944 18.243 9.104 1.00 82.50 198 VAL A N 1
ATOM 1637 C CA . VAL A 1 198 ? -31.981 17.398 9.711 1.00 82.50 198 VAL A CA 1
ATOM 1638 C C . VAL A 1 198 ? -32.126 16.117 8.905 1.00 82.50 198 VAL A C 1
ATOM 1640 O O . VAL A 1 198 ? -32.162 16.133 7.674 1.00 82.50 198 VAL A O 1
ATOM 1643 N N . ILE A 1 199 ? -32.195 15.010 9.625 1.00 78.38 199 ILE A N 1
ATOM 1644 C CA . ILE A 1 199 ? -32.245 13.680 9.046 1.00 78.38 199 ILE A CA 1
ATOM 1645 C C . ILE A 1 199 ? -33.705 13.350 8.735 1.00 78.38 199 ILE A C 1
ATOM 1647 O O . ILE A 1 199 ? -34.553 13.530 9.614 1.00 78.38 199 ILE A O 1
ATOM 1651 N N . PRO A 1 200 ? -34.015 12.873 7.516 1.00 83.12 200 PRO A N 1
ATOM 1652 C CA . PRO A 1 200 ? -35.340 12.356 7.210 1.00 83.12 200 PRO A CA 1
ATOM 1653 C C . PRO A 1 200 ? -35.742 11.246 8.185 1.00 83.12 200 PRO A C 1
ATOM 1655 O O . PRO A 1 200 ? -34.938 10.382 8.524 1.00 83.12 200 PRO A O 1
ATOM 1658 N N . ASP A 1 201 ? -36.992 11.275 8.635 1.00 85.44 201 ASP A N 1
ATOM 1659 C CA . ASP A 1 201 ? -37.542 10.216 9.476 1.00 85.44 201 ASP A CA 1
ATOM 1660 C C . ASP A 1 201 ? -37.809 8.963 8.628 1.00 85.44 201 ASP A C 1
ATOM 1662 O O . ASP A 1 201 ? -38.869 8.830 8.019 1.00 85.44 201 ASP A O 1
ATOM 1666 N N . ASP A 1 202 ? -36.808 8.087 8.551 1.00 80.62 202 ASP A N 1
ATOM 1667 C CA . ASP A 1 202 ? -36.820 6.856 7.761 1.00 80.62 202 ASP A CA 1
ATOM 1668 C C . ASP A 1 202 ? -36.081 5.721 8.493 1.00 80.62 202 ASP A C 1
ATOM 1670 O O . ASP A 1 202 ? -35.340 5.955 9.454 1.00 80.62 202 ASP A O 1
ATOM 1674 N N . GLU A 1 203 ? -36.285 4.484 8.046 1.00 80.0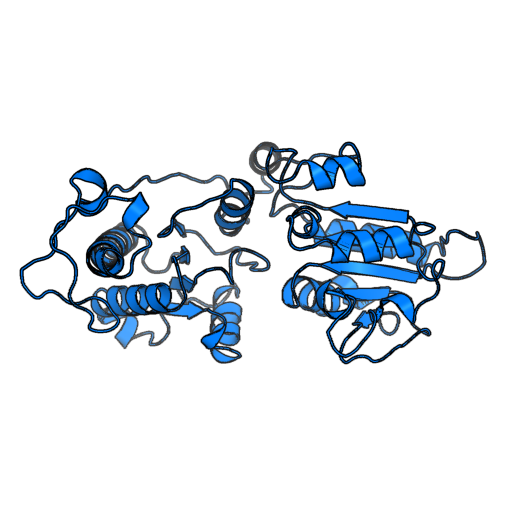0 203 GLU A N 1
ATOM 1675 C CA . GLU A 1 203 ? -35.549 3.316 8.528 1.00 80.00 203 GLU A CA 1
ATOM 1676 C C . GLU A 1 203 ? -34.306 3.082 7.662 1.00 80.00 203 GLU A C 1
ATOM 1678 O O . GLU A 1 203 ? -34.381 2.868 6.454 1.00 80.00 203 GLU A O 1
ATOM 1683 N N . TYR A 1 204 ? -33.133 3.130 8.290 1.00 75.81 204 TYR A N 1
ATOM 1684 C CA . TYR A 1 204 ? -31.848 3.002 7.614 1.00 75.81 204 TYR A CA 1
ATOM 1685 C C . TYR A 1 204 ? -31.209 1.640 7.902 1.00 75.81 204 TYR A C 1
ATOM 1687 O O . TYR A 1 204 ? -31.154 1.192 9.050 1.00 75.81 204 TYR A O 1
ATOM 1695 N N . HIS A 1 205 ? -30.644 1.016 6.865 1.00 73.31 205 HIS A N 1
ATOM 1696 C CA . HIS A 1 205 ? -29.925 -0.260 6.950 1.00 73.31 205 HIS A CA 1
ATOM 1697 C C . HIS A 1 205 ? -28.465 -0.131 6.483 1.00 73.31 205 HIS A C 1
ATOM 1699 O O . HIS A 1 205 ? -28.036 0.916 6.006 1.00 73.31 205 HIS A O 1
ATOM 1705 N N . THR A 1 206 ? -27.691 -1.224 6.542 1.00 67.62 206 THR A N 1
ATOM 1706 C CA . THR A 1 206 ? -26.245 -1.248 6.231 1.00 67.62 206 THR A CA 1
ATOM 1707 C C . THR A 1 206 ? -25.852 -0.589 4.909 1.00 67.62 206 THR A C 1
ATOM 1709 O O . THR A 1 206 ? -24.802 0.044 4.836 1.00 67.62 206 THR A O 1
ATOM 1712 N N . LYS A 1 207 ? -26.684 -0.701 3.866 1.00 66.94 207 LYS A N 1
ATOM 1713 C CA . LYS A 1 207 ? -26.423 -0.073 2.559 1.00 66.94 207 LYS A CA 1
ATOM 1714 C C . LYS A 1 207 ? -26.597 1.446 2.579 1.00 66.94 207 LYS A C 1
ATOM 1716 O O . LYS A 1 207 ? -25.954 2.143 1.806 1.00 66.94 207 LYS A O 1
ATOM 1721 N N . ASP A 1 208 ? -27.435 1.950 3.474 1.00 64.00 208 ASP A N 1
ATOM 1722 C CA . ASP A 1 208 ? -27.663 3.373 3.681 1.00 64.00 208 ASP A CA 1
ATOM 1723 C C . ASP A 1 208 ? -26.672 3.987 4.670 1.00 64.00 208 ASP A C 1
ATOM 1725 O O . ASP A 1 208 ? -26.616 5.206 4.786 1.00 64.00 208 ASP A O 1
ATOM 1729 N N . PHE A 1 209 ? -25.859 3.178 5.356 1.00 62.81 209 PHE A N 1
ATOM 1730 C CA . PHE A 1 209 ? -24.915 3.644 6.379 1.00 62.81 209 PHE A CA 1
ATOM 1731 C C . PHE A 1 209 ? -23.638 4.287 5.828 1.00 62.81 209 PHE A C 1
ATOM 1733 O O . PHE A 1 209 ? -22.837 4.802 6.606 1.00 62.81 209 PHE A O 1
ATOM 1740 N N . GLU A 1 210 ? -23.458 4.328 4.506 1.00 58.22 210 GLU A N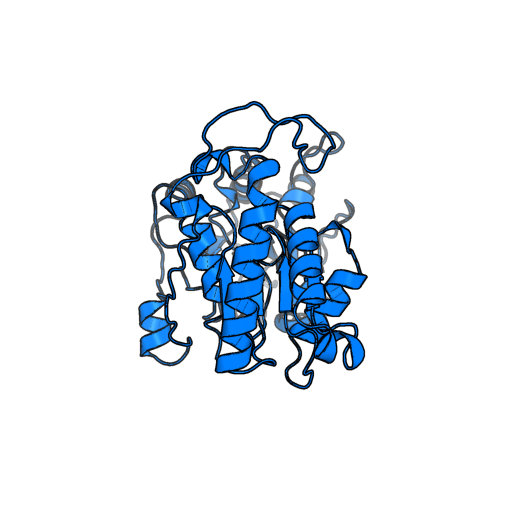 1
ATOM 1741 C CA . GLU A 1 210 ? -22.534 5.291 3.888 1.00 58.22 210 GLU A CA 1
ATOM 1742 C C . GLU A 1 210 ? -23.070 6.733 3.977 1.00 58.22 210 GLU A C 1
ATOM 1744 O O . GLU A 1 210 ? -22.304 7.690 3.861 1.00 58.22 210 GLU A O 1
ATOM 1749 N N . LYS A 1 211 ? -24.371 6.925 4.248 1.00 55.66 211 LYS A N 1
ATOM 1750 C CA . LYS A 1 211 ? -24.926 8.238 4.582 1.00 55.66 211 LYS A CA 1
ATOM 1751 C C . LYS A 1 211 ? -24.522 8.582 6.017 1.00 55.66 211 LYS A C 1
ATOM 1753 O O . LYS A 1 211 ? -24.870 7.878 6.962 1.00 55.66 211 LYS A O 1
ATOM 1758 N N . VAL A 1 212 ? -23.815 9.707 6.131 1.00 53.22 212 VAL A N 1
ATOM 1759 C CA . VAL A 1 212 ? -23.335 10.488 7.293 1.00 53.22 212 VAL A CA 1
ATOM 1760 C C . VAL A 1 212 ? -23.890 10.137 8.686 1.00 53.22 212 VAL A C 1
ATOM 1762 O O . VAL A 1 212 ? -23.186 10.189 9.687 1.00 53.22 212 VAL A O 1
ATOM 1765 N N . VAL A 1 213 ? -25.177 9.854 8.770 1.00 53.25 213 VAL A N 1
ATOM 1766 C CA . VAL A 1 213 ? -25.973 9.854 9.986 1.00 53.25 213 VAL A CA 1
ATOM 1767 C C . VAL A 1 213 ? -25.775 8.606 10.849 1.00 53.25 213 VAL A C 1
ATOM 1769 O O . VAL A 1 213 ? -25.605 8.708 12.064 1.00 53.25 213 VAL A O 1
ATOM 1772 N N . ALA A 1 214 ? -25.785 7.424 10.233 1.00 55.09 214 ALA A N 1
ATOM 1773 C CA . ALA A 1 214 ? -25.685 6.160 10.959 1.00 55.09 214 ALA A CA 1
ATOM 1774 C C . ALA A 1 214 ? -24.242 5.776 11.306 1.00 55.09 214 ALA A C 1
ATOM 1776 O O . ALA A 1 214 ? -24.010 4.838 12.073 1.00 55.09 214 ALA A O 1
ATOM 1777 N N . LEU A 1 215 ? -23.270 6.536 10.792 1.00 64.00 215 LEU A N 1
ATOM 1778 C CA . LEU A 1 215 ? -21.867 6.385 11.146 1.00 64.00 215 LEU A CA 1
ATOM 1779 C C . LEU A 1 215 ? -21.672 6.603 12.640 1.00 64.00 215 LEU A C 1
ATOM 1781 O O . LEU A 1 215 ? -21.076 5.755 13.274 1.00 64.00 215 LEU A O 1
ATOM 1785 N N . ARG A 1 216 ? -22.241 7.643 13.258 1.00 72.00 216 ARG A N 1
ATOM 1786 C CA . ARG A 1 216 ? -21.880 7.987 14.644 1.00 72.00 216 A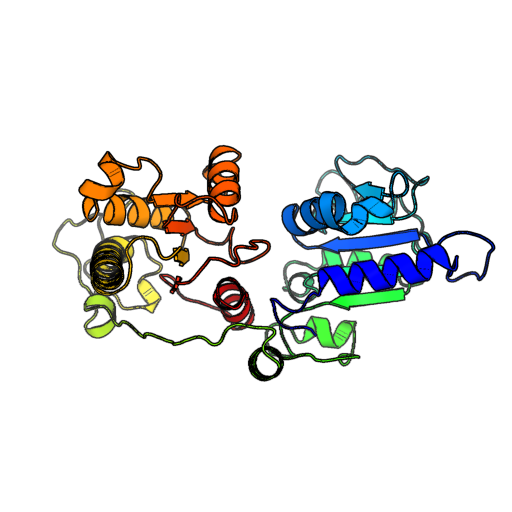RG A CA 1
ATOM 1787 C C . ARG A 1 216 ? -22.250 6.917 15.680 1.00 72.00 216 ARG A C 1
ATOM 1789 O O . ARG A 1 216 ? -21.395 6.513 16.466 1.00 72.00 216 ARG A O 1
ATOM 1796 N N . ALA A 1 217 ? -23.492 6.426 15.680 1.00 73.06 217 ALA A N 1
ATOM 1797 C CA . ALA A 1 217 ? -23.923 5.389 16.628 1.00 73.06 217 ALA A CA 1
ATOM 1798 C C . ALA A 1 217 ? -23.145 4.076 16.423 1.00 73.06 217 ALA A C 1
ATOM 1800 O O . ALA A 1 217 ? -22.725 3.426 17.385 1.00 73.06 217 ALA A O 1
ATOM 1801 N N . ARG A 1 218 ? -22.893 3.725 15.158 1.00 79.44 218 ARG A N 1
ATOM 1802 C CA . ARG A 1 218 ? -22.103 2.559 14.763 1.00 79.44 218 ARG A CA 1
ATOM 1803 C C . ARG A 1 218 ? -20.626 2.707 15.140 1.00 79.44 218 ARG A C 1
ATOM 1805 O O . ARG A 1 218 ? -20.058 1.779 15.706 1.00 79.44 218 ARG A O 1
ATOM 1812 N N . THR A 1 219 ? -20.033 3.874 14.907 1.00 87.88 219 THR A N 1
ATOM 1813 C CA . THR A 1 219 ? -18.667 4.258 15.290 1.00 87.88 219 THR A CA 1
ATOM 1814 C C . THR A 1 219 ? -18.476 4.087 16.783 1.00 87.88 219 THR A C 1
ATOM 1816 O O . THR A 1 219 ? -17.521 3.448 17.211 1.00 87.88 219 THR A O 1
ATOM 1819 N N . GLU A 1 220 ? -19.408 4.589 17.593 1.00 88.12 220 GLU A N 1
ATOM 1820 C CA . GLU A 1 220 ? -19.335 4.420 19.040 1.00 88.12 220 GLU A CA 1
ATOM 1821 C C . GLU A 1 220 ? -19.466 2.953 19.470 1.00 88.12 220 GLU A C 1
ATOM 1823 O O . GLU A 1 220 ? -18.729 2.505 20.350 1.00 88.12 220 GLU A O 1
ATOM 1828 N N . ALA A 1 221 ? -20.376 2.188 18.858 1.00 87.25 221 ALA A N 1
ATOM 1829 C CA . ALA A 1 221 ? -20.526 0.762 19.140 1.00 87.25 221 ALA A CA 1
ATOM 1830 C C . ALA A 1 221 ? -19.254 -0.028 18.779 1.00 87.25 221 ALA A C 1
ATOM 1832 O O . ALA A 1 221 ? -18.779 -0.839 19.577 1.00 87.25 221 ALA A O 1
ATOM 1833 N N . PHE A 1 222 ? -18.662 0.251 17.617 1.00 90.25 222 PHE A N 1
ATOM 1834 C CA . PHE A 1 222 ? -17.400 -0.340 17.177 1.00 90.25 222 PHE A CA 1
ATOM 1835 C C . PHE A 1 222 ? -16.230 0.067 18.071 1.00 90.25 222 PHE A C 1
ATOM 1837 O O . PHE A 1 222 ? -15.459 -0.800 18.480 1.00 90.25 222 PHE A O 1
ATOM 1844 N N . ALA A 1 223 ? -16.121 1.344 18.441 1.00 95.06 223 ALA A N 1
ATOM 1845 C CA . ALA A 1 223 ? -15.074 1.836 19.328 1.00 95.06 223 ALA A CA 1
ATOM 1846 C C . ALA A 1 223 ? -15.153 1.192 20.722 1.00 95.06 223 ALA A C 1
ATOM 1848 O O . ALA A 1 223 ? -14.121 0.802 21.276 1.00 95.06 223 ALA A O 1
ATOM 1849 N N . ARG A 1 224 ? -16.369 1.023 21.270 1.00 94.69 224 ARG A N 1
ATOM 1850 C CA . ARG A 1 224 ? -16.611 0.289 22.525 1.00 94.69 224 ARG A CA 1
ATOM 1851 C C . ARG A 1 224 ? -16.182 -1.167 22.402 1.00 94.69 224 ARG A C 1
ATOM 1853 O O . ARG A 1 224 ? -15.312 -1.602 23.152 1.00 94.69 224 ARG A O 1
ATOM 1860 N N . HIS A 1 225 ? -16.702 -1.882 21.404 1.00 94.06 225 HIS A N 1
ATOM 1861 C CA . HIS A 1 225 ? -16.362 -3.287 21.186 1.00 94.06 225 HIS A CA 1
ATOM 1862 C C . HIS A 1 225 ? -14.850 -3.498 21.014 1.00 94.06 225 HIS A C 1
ATOM 1864 O O . HIS A 1 225 ? -14.280 -4.409 21.614 1.00 94.06 225 HIS A O 1
ATOM 1870 N N . LEU A 1 226 ? -14.186 -2.659 20.212 1.00 95.88 226 LEU A N 1
ATOM 1871 C CA . LEU A 1 226 ? -12.744 -2.743 19.985 1.00 95.88 226 LEU A CA 1
ATOM 1872 C C . LEU A 1 226 ? -11.949 -2.445 21.260 1.00 95.88 226 LEU A C 1
ATOM 1874 O O . LEU A 1 226 ? -11.006 -3.169 21.570 1.00 95.88 226 LEU A O 1
ATOM 1878 N N . THR A 1 227 ? -12.340 -1.424 22.023 1.00 97.56 227 THR A N 1
ATOM 1879 C CA . THR A 1 227 ? -11.694 -1.112 23.305 1.00 97.56 227 THR A CA 1
ATOM 1880 C C . THR A 1 227 ? -11.815 -2.285 24.280 1.00 97.56 227 THR A C 1
ATOM 1882 O O . THR A 1 227 ? -10.826 -2.673 24.898 1.00 97.56 227 THR A O 1
ATOM 1885 N N . ASP A 1 228 ? -12.995 -2.897 24.383 1.00 96.88 228 ASP A N 1
ATOM 1886 C CA . ASP A 1 228 ? -13.227 -4.051 25.259 1.00 96.88 228 ASP A CA 1
ATOM 1887 C C . ASP A 1 228 ? -12.505 -5.309 24.772 1.00 96.88 228 ASP A C 1
ATOM 1889 O O . ASP A 1 228 ? -12.075 -6.139 25.574 1.00 96.88 228 ASP A O 1
ATOM 1893 N N . PHE A 1 229 ? -12.363 -5.480 23.457 1.00 96.06 229 PHE A N 1
ATOM 1894 C CA . PHE A 1 229 ? -11.532 -6.531 22.879 1.00 96.06 229 PHE A CA 1
ATOM 1895 C C . PHE A 1 229 ? -10.066 -6.354 23.295 1.00 96.06 229 PHE A C 1
ATOM 1897 O O . PHE A 1 229 ? -9.511 -7.260 23.909 1.00 96.06 229 PHE A O 1
ATOM 1904 N N . LEU A 1 230 ? -9.477 -5.173 23.071 1.00 97.00 230 LEU A N 1
ATOM 1905 C CA . LEU A 1 230 ? -8.079 -4.880 23.415 1.00 97.00 230 LEU A CA 1
ATOM 1906 C C . LEU A 1 230 ? -7.808 -4.945 24.926 1.00 97.00 230 LEU A C 1
ATOM 1908 O O . LEU A 1 230 ? -6.739 -5.380 25.342 1.00 97.00 230 LEU A O 1
ATOM 1912 N N . LYS A 1 231 ? -8.774 -4.557 25.769 1.00 97.56 231 LYS A N 1
ATOM 1913 C CA . LYS A 1 231 ? -8.680 -4.719 27.232 1.00 97.56 231 LYS A CA 1
ATOM 1914 C C . LYS A 1 231 ? -8.641 -6.186 27.666 1.00 97.56 231 LYS A C 1
ATOM 1916 O O . LYS A 1 231 ? -8.000 -6.491 28.665 1.00 97.56 231 LYS A O 1
ATOM 1921 N N . ARG A 1 232 ? -9.331 -7.076 26.945 1.00 96.94 232 ARG A N 1
ATOM 1922 C CA . ARG A 1 232 ? -9.362 -8.521 27.233 1.00 96.94 232 ARG A CA 1
ATOM 1923 C C . ARG A 1 232 ? -8.169 -9.277 26.653 1.00 96.94 232 ARG A C 1
ATOM 1925 O O . ARG A 1 232 ? -7.850 -10.346 27.159 1.00 96.94 232 ARG A O 1
ATOM 1932 N N . THR A 1 233 ? -7.553 -8.760 25.592 1.00 95.19 233 THR A N 1
ATOM 1933 C CA . THR A 1 233 ? -6.406 -9.384 24.923 1.00 95.19 233 THR A CA 1
ATOM 1934 C C . THR A 1 233 ? -5.106 -8.669 25.281 1.00 95.19 233 THR A C 1
ATOM 1936 O O . THR A 1 233 ? -4.415 -9.081 26.209 1.00 95.19 233 THR A O 1
ATOM 1939 N N . ASN A 1 234 ? -4.767 -7.598 24.568 1.00 97.12 234 ASN A N 1
ATOM 1940 C CA . ASN A 1 234 ? -3.616 -6.753 24.840 1.00 97.12 234 ASN A CA 1
ATOM 1941 C C . ASN A 1 234 ? -3.842 -5.349 24.264 1.00 97.12 234 ASN A C 1
ATOM 1943 O O . ASN A 1 234 ? -4.071 -5.174 23.066 1.00 97.12 234 ASN A O 1
ATOM 1947 N N . ARG A 1 235 ? -3.716 -4.330 25.117 1.00 97.25 235 ARG A N 1
ATOM 1948 C CA . ARG A 1 235 ? -3.927 -2.925 24.745 1.00 97.25 235 ARG A CA 1
ATOM 1949 C C . ARG A 1 235 ? -2.795 -2.312 23.926 1.00 97.25 235 ARG A C 1
ATOM 1951 O O . ARG A 1 235 ? -2.951 -1.190 23.488 1.00 97.25 235 ARG A O 1
ATOM 1958 N N . PHE A 1 236 ? -1.688 -3.011 23.695 1.00 96.88 236 PHE A N 1
ATOM 1959 C CA . PHE A 1 236 ? -0.597 -2.545 22.827 1.00 96.88 236 PHE A CA 1
ATOM 1960 C C . PHE A 1 236 ? -0.473 -3.353 21.531 1.00 96.88 236 PHE A C 1
ATOM 1962 O O . PHE A 1 236 ? 0.487 -3.188 20.780 1.00 96.88 236 PHE A O 1
ATOM 1969 N N . ASP A 1 237 ? -1.445 -4.217 21.232 1.00 95.88 237 ASP A N 1
ATOM 1970 C CA . ASP A 1 237 ? -1.482 -4.897 19.943 1.00 95.88 237 ASP A CA 1
ATOM 1971 C C . ASP A 1 237 ? -1.816 -3.888 18.832 1.00 95.88 237 ASP A C 1
ATOM 1973 O O . ASP A 1 237 ? -2.940 -3.380 18.734 1.00 95.88 237 ASP A O 1
ATOM 1977 N N . LYS A 1 238 ? -0.815 -3.593 17.990 1.00 96.06 238 LYS A N 1
ATOM 1978 C CA . LYS A 1 238 ? -0.916 -2.594 16.921 1.00 96.06 238 LYS A CA 1
ATOM 1979 C C . LYS A 1 238 ? -2.096 -2.900 15.994 1.00 96.06 238 LYS A C 1
ATOM 1981 O O . LYS A 1 238 ? -2.228 -4.004 15.456 1.00 96.06 238 LYS A O 1
ATOM 1986 N N . THR A 1 239 ? -2.953 -1.901 15.815 1.00 96.75 239 THR A N 1
ATOM 1987 C CA . THR A 1 239 ? -4.277 -2.014 15.204 1.00 96.75 239 THR A CA 1
ATOM 1988 C C . THR A 1 239 ? -4.457 -0.964 14.110 1.00 96.75 239 THR A C 1
ATOM 1990 O O . THR A 1 239 ? -4.220 0.219 14.343 1.00 96.75 239 THR A O 1
ATOM 1993 N N . ILE A 1 240 ? -4.929 -1.371 12.930 1.00 96.12 240 ILE A N 1
ATOM 1994 C CA . ILE A 1 240 ? -5.331 -0.450 11.854 1.00 96.12 240 ILE A CA 1
ATOM 1995 C C . ILE A 1 240 ? -6.841 -0.553 11.648 1.00 96.12 240 ILE A C 1
ATOM 1997 O O . ILE A 1 240 ? -7.372 -1.652 11.487 1.00 96.12 240 ILE A O 1
ATOM 2001 N N . ILE A 1 241 ? -7.525 0.590 11.626 1.00 95.62 241 ILE A N 1
ATOM 2002 C CA . ILE A 1 241 ? -8.973 0.693 11.434 1.00 95.62 241 ILE A CA 1
ATOM 2003 C C . ILE A 1 241 ? -9.272 1.392 10.110 1.00 95.62 241 ILE A C 1
ATOM 2005 O O . ILE A 1 241 ? -9.000 2.583 9.950 1.00 95.62 241 ILE A O 1
ATOM 2009 N N . PHE A 1 242 ? -9.875 0.651 9.184 1.00 92.88 242 PHE A N 1
ATOM 2010 C CA . PHE A 1 242 ? -10.312 1.133 7.877 1.00 92.88 242 PHE A CA 1
ATOM 2011 C C . PHE A 1 242 ? -11.741 1.676 7.959 1.00 92.88 242 PHE A C 1
ATOM 2013 O O . PHE A 1 242 ? -12.705 0.912 8.039 1.00 92.88 242 PHE A O 1
ATOM 2020 N N . CYS A 1 243 ? -11.850 2.999 7.966 1.00 90.94 243 CYS A N 1
ATOM 2021 C CA . CYS A 1 243 ? -13.080 3.779 8.041 1.00 90.94 243 CYS A CA 1
ATOM 2022 C C . CYS A 1 243 ? -13.558 4.180 6.636 1.00 90.94 243 CYS A C 1
ATOM 2024 O O . CYS A 1 243 ? -12.815 4.086 5.662 1.00 90.94 243 CYS A O 1
ATOM 2026 N N . VAL A 1 244 ? -14.802 4.649 6.545 1.00 86.19 244 VAL A N 1
ATOM 2027 C CA . VAL A 1 244 ? -15.474 4.997 5.275 1.00 86.19 244 VAL A CA 1
ATOM 2028 C C . VAL A 1 244 ? -14.805 6.184 4.571 1.00 86.19 244 VAL A C 1
ATOM 2030 O O . VAL A 1 244 ? -14.498 6.126 3.382 1.00 86.19 244 VAL A O 1
ATOM 2033 N N . ASP A 1 245 ? -14.551 7.262 5.310 1.00 85.25 245 ASP A N 1
ATOM 2034 C CA . ASP A 1 245 ? -13.961 8.504 4.810 1.00 85.25 245 ASP A CA 1
ATOM 2035 C C . ASP A 1 245 ? -13.039 9.145 5.867 1.00 85.25 245 ASP A C 1
ATOM 2037 O O . ASP A 1 245 ? -12.811 8.5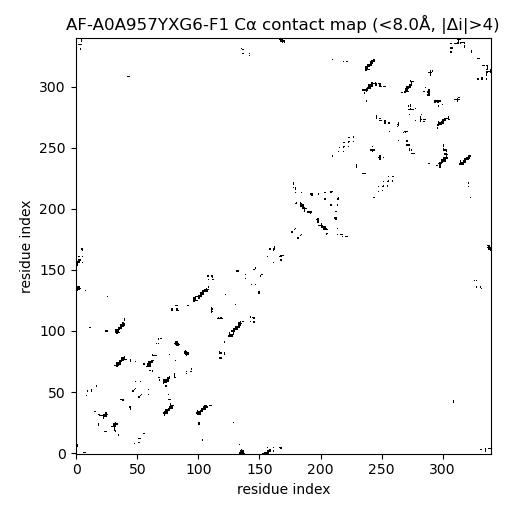80 6.942 1.00 85.25 245 ASP A O 1
ATOM 2041 N N . GLN A 1 246 ? -12.420 10.285 5.528 1.00 88.69 246 GLN A N 1
ATOM 2042 C CA . GLN A 1 246 ? -11.476 10.973 6.423 1.00 88.69 246 GLN A CA 1
ATOM 2043 C C . GLN A 1 246 ? -12.167 11.495 7.692 1.00 88.69 246 GLN A C 1
ATOM 2045 O O . GLN A 1 246 ? -11.584 11.431 8.778 1.00 88.69 246 GLN A O 1
ATOM 2050 N N . ASP A 1 247 ? -13.415 11.945 7.567 1.00 87.81 247 ASP A N 1
ATOM 2051 C CA . ASP A 1 247 ? -14.224 12.435 8.684 1.00 87.81 247 ASP A CA 1
ATOM 2052 C C . ASP A 1 247 ? -14.553 11.295 9.656 1.00 87.81 247 ASP A C 1
ATOM 2054 O O . ASP A 1 247 ? -14.294 11.400 10.852 1.00 87.81 247 ASP A O 1
ATOM 2058 N N . HIS A 1 248 ? -15.005 10.147 9.146 1.00 89.25 248 HIS A N 1
ATOM 2059 C CA . HIS A 1 248 ? -15.259 8.954 9.950 1.00 89.25 248 HIS A CA 1
ATOM 2060 C C . HIS A 1 248 ? -13.977 8.461 10.641 1.00 89.25 248 HIS A C 1
ATOM 2062 O O . HIS A 1 248 ? -14.016 8.059 11.803 1.00 89.25 248 HIS A O 1
ATOM 2068 N N . ALA A 1 249 ? -12.815 8.535 9.982 1.00 92.62 249 ALA A N 1
ATOM 2069 C CA . ALA A 1 249 ? -11.549 8.196 10.631 1.00 92.62 249 ALA A CA 1
ATOM 2070 C C . ALA A 1 249 ? -11.235 9.105 11.838 1.00 92.62 249 ALA A C 1
ATOM 2072 O O . ALA A 1 249 ? -10.645 8.629 12.814 1.00 92.62 249 ALA A O 1
ATOM 2073 N N . ASP A 1 250 ? -11.638 10.380 11.815 1.00 92.88 250 ASP A N 1
ATOM 2074 C CA . ASP A 1 250 ? -11.482 11.278 12.967 1.00 92.88 250 ASP A CA 1
ATOM 2075 C C . ASP A 1 250 ? -12.527 11.026 14.049 1.00 92.88 250 ASP A C 1
ATOM 2077 O O . ASP A 1 250 ? -12.178 10.929 15.223 1.00 92.88 250 ASP A O 1
ATOM 2081 N N . GLU A 1 251 ? -13.787 10.813 13.667 1.00 92.12 251 GLU A N 1
ATOM 2082 C CA . GLU A 1 251 ? -14.853 10.441 14.601 1.00 92.12 251 GLU A CA 1
ATOM 2083 C C . GLU A 1 251 ? -14.502 9.156 15.366 1.00 92.12 251 GLU A C 1
ATOM 2085 O O . GLU A 1 251 ? -14.642 9.093 16.590 1.00 92.12 251 GLU A O 1
ATOM 2090 N N . MET A 1 252 ? -13.975 8.147 14.665 1.00 95.12 252 MET A N 1
ATOM 2091 C CA . MET A 1 252 ? -13.497 6.900 15.262 1.00 95.12 252 MET A CA 1
ATOM 2092 C C . MET A 1 252 ? -12.335 7.149 16.230 1.00 95.12 252 MET A C 1
ATOM 2094 O O . MET A 1 252 ? -12.333 6.622 17.345 1.00 95.12 252 MET A O 1
ATOM 2098 N N . ARG A 1 253 ? -11.368 7.997 15.851 1.00 96.44 253 ARG A N 1
ATOM 2099 C CA . ARG A 1 253 ? -10.252 8.389 16.726 1.00 96.44 253 ARG A CA 1
ATOM 2100 C C . ARG A 1 253 ? -10.756 9.089 17.987 1.00 96.44 253 ARG A C 1
ATOM 2102 O O . ARG A 1 253 ? -10.287 8.773 19.083 1.00 96.44 253 ARG A O 1
ATOM 2109 N N . ALA A 1 254 ? -11.706 10.010 17.851 1.00 95.94 254 ALA A N 1
ATOM 2110 C CA . ALA A 1 254 ? -12.292 10.745 18.966 1.00 95.94 254 ALA A CA 1
ATOM 2111 C C . ALA A 1 254 ? -13.061 9.808 19.914 1.00 95.94 254 ALA A C 1
ATOM 2113 O O . ALA A 1 254 ? -12.874 9.866 21.133 1.00 95.94 254 ALA A O 1
ATOM 2114 N N . ALA A 1 255 ? -13.867 8.893 19.366 1.00 96.12 255 ALA A N 1
ATOM 2115 C CA . ALA A 1 255 ? -14.600 7.897 20.144 1.00 96.12 255 ALA A CA 1
ATOM 2116 C C . ALA A 1 255 ? -13.652 6.971 20.927 1.00 96.12 255 ALA A C 1
ATOM 2118 O O . ALA A 1 255 ? -13.841 6.761 22.126 1.00 96.12 255 ALA A O 1
ATOM 2119 N N . LEU A 1 256 ? -12.592 6.470 20.284 1.00 98.12 256 LEU A N 1
ATOM 2120 C CA . LEU A 1 256 ? -11.586 5.626 20.934 1.00 98.12 256 LEU A CA 1
ATOM 2121 C C . LEU A 1 256 ? -10.787 6.386 21.999 1.00 98.12 256 LEU A C 1
ATOM 2123 O O . LEU A 1 256 ? -10.547 5.840 23.074 1.00 98.12 256 LEU A O 1
ATOM 2127 N N . THR A 1 257 ? -10.432 7.648 21.740 1.00 97.94 257 THR A N 1
ATOM 2128 C CA . THR A 1 257 ? -9.754 8.531 22.707 1.00 97.94 257 THR A CA 1
ATOM 2129 C C . THR A 1 257 ? -10.577 8.657 23.989 1.00 97.94 257 THR A C 1
ATOM 2131 O O . THR A 1 257 ? -10.057 8.449 25.084 1.00 97.94 257 THR A O 1
ATOM 2134 N N . LYS A 1 258 ? -11.888 8.910 23.863 1.00 97.56 258 LYS A N 1
ATOM 2135 C CA . LYS A 1 258 ? -12.809 9.027 25.006 1.00 97.56 258 LYS A CA 1
ATOM 2136 C C . LYS A 1 258 ? -12.909 7.739 25.832 1.00 97.56 258 LYS A C 1
ATOM 2138 O O . LYS A 1 258 ? -13.135 7.804 27.037 1.00 97.56 258 LYS A O 1
ATOM 2143 N N . LEU A 1 259 ? -12.761 6.576 25.198 1.00 98.00 259 LEU A N 1
ATOM 2144 C CA . LEU A 1 259 ? -12.863 5.261 25.843 1.00 98.00 259 LEU A CA 1
ATOM 2145 C C . LEU A 1 259 ? -11.541 4.762 26.453 1.00 98.00 259 LEU A C 1
ATOM 2147 O O . LEU A 1 259 ? -11.548 3.782 27.203 1.00 98.00 259 LEU A O 1
ATOM 2151 N N . ASN A 1 260 ? -10.422 5.429 26.151 1.00 98.12 260 ASN A N 1
ATOM 2152 C CA . ASN A 1 260 ? -9.075 5.078 26.611 1.00 98.12 260 ASN A CA 1
ATOM 2153 C C . ASN A 1 260 ? -8.349 6.275 27.272 1.00 98.12 260 ASN A C 1
ATOM 2155 O O . ASN A 1 260 ? -7.193 6.538 26.930 1.00 98.12 260 ASN A O 1
ATOM 2159 N N . PRO A 1 261 ? -8.987 7.022 28.199 1.00 98.00 261 PRO A N 1
ATOM 2160 C CA . PRO A 1 261 ? -8.413 8.254 28.749 1.00 98.00 261 PRO A CA 1
ATOM 2161 C C . PRO A 1 261 ? -7.110 8.010 29.519 1.00 98.00 261 PRO A C 1
ATOM 2163 O O . PRO A 1 261 ? -6.212 8.843 29.496 1.00 98.00 261 PRO A O 1
ATOM 2166 N N . ASP A 1 262 ? -6.990 6.848 30.156 1.00 97.94 262 ASP A N 1
ATOM 2167 C CA . ASP A 1 262 ? -5.825 6.435 30.929 1.00 97.94 262 ASP A CA 1
ATOM 2168 C C . ASP A 1 262 ? -4.568 6.268 30.061 1.00 97.94 262 ASP A C 1
ATOM 2170 O O . ASP A 1 262 ? -3.500 6.765 30.417 1.00 97.94 262 ASP A O 1
ATOM 2174 N N . LEU A 1 263 ? -4.699 5.628 28.892 1.00 98.06 263 LEU A N 1
ATOM 2175 C CA . LEU A 1 263 ? -3.588 5.486 27.949 1.00 98.06 263 LEU A CA 1
ATOM 2176 C C . LEU A 1 263 ? -3.321 6.771 27.181 1.00 98.06 263 LEU A C 1
ATOM 2178 O O . LEU A 1 263 ? -2.162 7.082 26.951 1.00 98.06 263 LEU A O 1
ATOM 2182 N N . MET A 1 264 ? -4.351 7.547 26.843 1.00 98.06 264 MET A N 1
ATOM 2183 C CA . MET A 1 264 ? -4.162 8.845 26.187 1.00 98.06 264 MET A CA 1
ATOM 2184 C C . MET A 1 264 ? -3.451 9.860 27.093 1.00 98.06 264 MET A C 1
ATOM 2186 O O . MET A 1 264 ? -2.727 10.718 26.594 1.00 98.06 264 MET A O 1
ATOM 2190 N N . GLN A 1 265 ? -3.618 9.759 28.416 1.00 97.50 265 GLN A N 1
ATOM 2191 C CA . GLN A 1 265 ? -2.897 10.596 29.377 1.00 97.50 265 GLN A CA 1
ATOM 2192 C C . GLN A 1 265 ? -1.403 10.246 29.450 1.00 97.50 265 GLN A C 1
ATOM 2194 O O . GLN A 1 265 ? -0.574 11.142 29.588 1.00 97.50 265 GLN A O 1
ATOM 2199 N N . GLN A 1 266 ? -1.056 8.959 29.370 1.00 97.69 266 GLN A N 1
ATOM 2200 C CA . GLN A 1 266 ? 0.339 8.499 29.411 1.00 97.69 266 GLN A CA 1
ATOM 2201 C C . GLN A 1 266 ? 1.031 8.619 28.049 1.00 97.69 266 GLN A C 1
ATOM 2203 O O . GLN A 1 266 ? 2.206 8.967 27.968 1.00 97.69 266 GLN A O 1
ATOM 2208 N N . PHE A 1 267 ? 0.284 8.353 26.982 1.00 97.56 267 PHE A N 1
ATOM 2209 C CA . PHE A 1 267 ? 0.741 8.300 25.604 1.00 97.56 267 PHE A CA 1
ATOM 2210 C C . PHE A 1 267 ? -0.206 9.142 24.736 1.00 97.56 267 PHE A C 1
ATOM 2212 O O . PHE A 1 267 ? -1.195 8.625 24.206 1.00 97.56 267 PHE A O 1
ATOM 2219 N N . PRO A 1 268 ? 0.080 10.446 24.561 1.00 96.75 268 PRO A N 1
ATOM 2220 C CA . PRO A 1 268 ? -0.777 11.354 23.793 1.00 96.75 268 PRO A CA 1
ATOM 2221 C C . PRO A 1 268 ? -1.023 10.924 22.340 1.00 96.75 268 PRO A C 1
ATOM 2223 O O . PRO A 1 268 ? -1.963 11.394 21.704 1.00 96.75 268 PRO A O 1
ATOM 2226 N N . ASP A 1 269 ? -0.185 10.034 21.811 1.00 97.06 269 ASP A N 1
ATOM 2227 C CA . ASP A 1 269 ? -0.255 9.497 20.458 1.00 97.06 269 ASP A CA 1
ATOM 2228 C C . ASP A 1 269 ? -0.675 8.020 20.402 1.00 97.06 269 ASP A C 1
ATOM 2230 O O . ASP A 1 269 ? -0.482 7.362 19.383 1.00 97.06 269 ASP A O 1
ATOM 2234 N N . TYR A 1 270 ? -1.266 7.480 21.472 1.00 98.31 270 TYR A N 1
ATOM 2235 C CA . TYR A 1 270 ? -1.750 6.097 21.508 1.00 98.31 270 TYR A CA 1
ATOM 2236 C C . TYR A 1 270 ? -2.718 5.785 20.348 1.00 98.31 270 TYR A C 1
ATOM 2238 O O . TYR A 1 270 ? -2.651 4.699 19.762 1.00 98.31 270 TYR A O 1
ATOM 2246 N N . ILE A 1 271 ? -3.566 6.752 19.970 1.00 98.38 271 ILE A N 1
ATOM 2247 C CA . ILE A 1 271 ? -4.487 6.667 18.827 1.00 98.38 271 ILE A CA 1
ATOM 2248 C C . ILE A 1 271 ? -4.226 7.845 17.882 1.00 98.38 271 ILE A C 1
ATOM 2250 O O . ILE A 1 271 ? -4.380 9.007 18.265 1.00 98.38 271 ILE A O 1
ATOM 2254 N N . CYS A 1 272 ? -3.896 7.562 16.623 1.00 97.31 272 CYS A N 1
ATOM 2255 C CA . CYS A 1 272 ? -3.630 8.582 15.607 1.00 97.31 272 CYS A CA 1
ATOM 2256 C C . CYS A 1 272 ? -4.484 8.375 14.354 1.00 97.31 272 CYS A C 1
ATOM 2258 O O . CYS A 1 272 ? -4.799 7.247 13.982 1.00 97.31 272 CYS A O 1
ATOM 2260 N N . ARG A 1 273 ? -4.823 9.474 13.673 1.00 95.81 273 ARG A N 1
ATOM 2261 C CA . ARG A 1 273 ? -5.429 9.436 12.336 1.00 95.81 273 ARG A CA 1
ATOM 2262 C C . ARG A 1 273 ? -4.321 9.530 11.292 1.00 95.81 273 ARG A C 1
ATOM 2264 O O . ARG A 1 273 ? -3.384 10.309 11.452 1.00 95.81 273 ARG A O 1
ATOM 2271 N N . VAL A 1 274 ? -4.415 8.724 10.239 1.00 93.38 274 VAL A N 1
ATOM 2272 C CA . VAL A 1 274 ? -3.510 8.767 9.086 1.00 93.38 274 VAL A CA 1
ATOM 2273 C C . VAL A 1 274 ? -4.344 8.759 7.813 1.00 93.38 274 VAL A C 1
ATOM 2275 O O . VAL A 1 274 ? -4.725 7.710 7.282 1.00 93.38 274 VAL A O 1
ATOM 2278 N N . THR A 1 275 ? -4.643 9.957 7.331 1.00 88.75 275 THR A N 1
ATOM 2279 C CA . THR A 1 275 ? -5.344 10.215 6.077 1.00 88.75 275 THR A CA 1
ATOM 2280 C C . THR A 1 275 ? -4.547 11.214 5.235 1.00 88.75 275 THR A C 1
ATOM 2282 O O . THR A 1 275 ? -3.399 11.535 5.558 1.00 88.75 275 THR A O 1
ATOM 2285 N N . SER A 1 276 ? -5.087 11.629 4.090 1.00 83.56 276 SER A N 1
ATOM 2286 C CA . SER A 1 276 ? -4.398 12.581 3.215 1.00 83.56 276 SER A CA 1
ATOM 2287 C C . SER A 1 276 ? -4.276 13.955 3.881 1.00 83.56 276 SER A C 1
ATOM 2289 O O . SER A 1 276 ? -3.254 14.620 3.708 1.00 83.56 276 SER A O 1
ATOM 2291 N N . ASP A 1 277 ? -5.273 14.338 4.682 1.00 83.00 277 ASP A N 1
ATOM 2292 C CA . ASP A 1 277 ? -5.364 15.654 5.322 1.00 83.00 277 ASP A CA 1
ATOM 2293 C C . ASP A 1 277 ? -4.273 15.891 6.382 1.00 83.00 277 ASP A C 1
ATOM 2295 O O . ASP A 1 277 ? -3.848 17.026 6.588 1.00 83.00 277 ASP A O 1
ATOM 2299 N N . GLU A 1 278 ? -3.751 14.842 7.030 1.00 85.06 278 GLU A N 1
ATOM 2300 C CA . GLU A 1 278 ? -2.669 14.981 8.017 1.00 85.06 278 GLU A CA 1
ATOM 2301 C C . GLU A 1 278 ? -1.303 15.312 7.408 1.00 85.06 278 GLU A C 1
ATOM 2303 O O . GLU A 1 278 ? -0.370 15.662 8.141 1.00 85.06 278 GLU A O 1
ATOM 2308 N N . GLY A 1 279 ? -1.134 15.135 6.095 1.00 86.50 279 GLY A N 1
ATOM 2309 C CA . GLY A 1 279 ? 0.121 15.406 5.401 1.00 86.50 279 GLY A CA 1
ATOM 2310 C C . GLY A 1 279 ? 1.344 14.780 6.089 1.00 86.50 279 GLY A C 1
ATOM 2311 O O . GLY A 1 279 ? 1.445 13.561 6.248 1.00 86.50 279 GLY A O 1
ATOM 2312 N N . GLN A 1 280 ? 2.307 15.619 6.483 1.00 84.06 280 GLN A N 1
ATOM 2313 C CA . GLN A 1 280 ? 3.557 15.170 7.110 1.00 84.06 280 GLN A CA 1
ATOM 2314 C C . GLN A 1 280 ? 3.363 14.583 8.514 1.00 84.06 280 GLN A C 1
ATOM 2316 O O . GLN A 1 280 ? 4.062 13.635 8.869 1.00 84.06 280 GLN A O 1
ATOM 2321 N N . ILE A 1 281 ? 2.404 15.091 9.292 1.00 89.88 281 ILE A N 1
ATOM 2322 C CA . ILE A 1 281 ? 2.151 14.614 10.659 1.00 89.88 281 ILE A CA 1
ATOM 2323 C C . ILE A 1 281 ? 1.674 13.158 10.615 1.00 89.88 281 ILE A C 1
ATOM 2325 O O . ILE A 1 281 ? 2.216 12.293 11.304 1.00 89.88 281 ILE A O 1
ATOM 2329 N N . GLY A 1 282 ? 0.732 12.858 9.718 1.00 88.06 282 GLY A N 1
ATOM 2330 C CA . GLY A 1 282 ? 0.206 11.506 9.512 1.00 88.06 282 GLY A CA 1
ATOM 2331 C C . GLY A 1 282 ? 1.288 10.531 9.054 1.00 88.06 282 GLY A C 1
ATOM 2332 O O . GLY A 1 282 ? 1.358 9.407 9.547 1.00 88.06 282 GLY A O 1
ATOM 2333 N N . ARG A 1 283 ? 2.196 10.977 8.174 1.00 85.62 283 ARG A N 1
ATOM 2334 C CA . ARG A 1 283 ? 3.372 10.187 7.769 1.00 85.62 283 ARG A CA 1
ATOM 2335 C C . ARG A 1 283 ? 4.315 9.908 8.939 1.00 85.62 283 ARG A C 1
ATOM 2337 O O . ARG A 1 283 ? 4.816 8.794 9.042 1.00 85.62 283 ARG A O 1
ATOM 2344 N N . GLY A 1 284 ? 4.521 10.872 9.835 1.00 90.50 284 GLY A N 1
ATOM 2345 C CA . GLY A 1 284 ? 5.308 10.677 11.055 1.00 90.50 284 GLY A CA 1
ATOM 2346 C C . GLY A 1 284 ? 4.691 9.639 11.996 1.00 90.50 284 GLY A C 1
ATOM 2347 O O . GLY A 1 284 ? 5.397 8.774 12.513 1.00 90.50 284 GLY A O 1
ATOM 2348 N N . HIS A 1 285 ? 3.367 9.670 12.182 1.00 94.06 285 HIS A N 1
ATOM 2349 C CA . HIS A 1 285 ? 2.650 8.644 12.949 1.00 94.06 285 HIS A CA 1
ATOM 2350 C C . HIS A 1 285 ? 2.758 7.262 12.310 1.00 94.06 285 HIS A C 1
ATOM 2352 O O . HIS A 1 285 ? 3.039 6.294 13.010 1.00 94.06 285 HIS A O 1
ATOM 2358 N N . LEU A 1 286 ? 2.587 7.174 10.990 1.00 91.25 286 LEU A N 1
ATOM 2359 C CA . LEU A 1 286 ? 2.733 5.924 10.253 1.00 91.25 286 LEU A CA 1
ATOM 2360 C C . LEU A 1 286 ? 4.152 5.358 10.376 1.00 91.25 286 LEU A C 1
ATOM 2362 O O . LEU A 1 286 ? 4.303 4.189 10.707 1.00 91.25 286 LEU A O 1
ATOM 2366 N N . SER A 1 287 ? 5.180 6.188 10.185 1.00 90.00 287 SER A N 1
ATOM 2367 C CA . SER A 1 287 ? 6.578 5.766 10.306 1.00 90.00 287 SER A CA 1
ATOM 2368 C C . SER A 1 287 ? 6.866 5.179 11.684 1.00 90.00 287 SER A C 1
ATOM 2370 O O . SER A 1 287 ? 7.476 4.119 11.780 1.00 90.00 287 SER A O 1
ATOM 2372 N N . ARG A 1 288 ? 6.392 5.833 12.752 1.00 93.38 288 ARG A N 1
ATOM 2373 C CA . ARG A 1 288 ? 6.544 5.314 14.116 1.00 93.38 288 ARG A CA 1
ATOM 2374 C C . ARG A 1 288 ? 5.714 4.060 14.332 1.00 93.38 288 ARG A C 1
ATOM 2376 O O . ARG A 1 288 ? 6.208 3.130 14.936 1.00 93.38 288 ARG A O 1
ATOM 2383 N N . PHE A 1 289 ? 4.503 3.966 13.792 1.00 93.81 289 PHE A N 1
ATOM 2384 C CA . PHE A 1 289 ? 3.704 2.741 13.871 1.00 93.81 289 PHE A CA 1
ATOM 2385 C C . PHE A 1 289 ? 4.390 1.539 13.198 1.00 93.81 289 PHE A C 1
ATOM 2387 O O . PHE A 1 289 ? 4.263 0.421 13.689 1.00 93.81 289 PHE A O 1
ATOM 2394 N N . GLN A 1 290 ? 5.121 1.750 12.101 1.00 90.00 290 GLN A N 1
ATOM 2395 C CA . GLN A 1 290 ? 5.837 0.689 11.378 1.00 90.00 290 GLN A CA 1
ATOM 2396 C C . GLN A 1 290 ? 7.118 0.222 12.080 1.00 90.00 290 GLN A C 1
ATOM 2398 O O . GLN A 1 290 ? 7.559 -0.901 11.841 1.00 90.00 290 GLN A O 1
ATOM 2403 N N . ASP A 1 291 ? 7.701 1.063 12.932 1.00 89.88 291 ASP A N 1
ATOM 2404 C CA . ASP A 1 291 ? 8.921 0.754 13.672 1.00 89.88 291 ASP A CA 1
ATOM 2405 C C . ASP A 1 291 ? 8.697 -0.412 14.660 1.00 89.88 291 ASP A C 1
ATOM 2407 O O . ASP A 1 291 ? 7.631 -0.560 15.269 1.00 89.88 291 ASP A O 1
ATOM 2411 N N . LEU A 1 292 ? 9.691 -1.293 14.763 1.00 88.25 292 LEU A N 1
ATOM 2412 C CA . LEU A 1 292 ? 9.675 -2.474 15.625 1.00 88.25 292 LEU A CA 1
ATOM 2413 C C . LEU A 1 292 ? 9.933 -2.113 17.092 1.00 88.25 292 LEU A C 1
ATOM 2415 O O . LEU A 1 292 ? 9.453 -2.817 17.978 1.00 88.25 292 LEU A O 1
ATOM 2419 N N . GLU A 1 293 ? 10.676 -1.034 17.342 1.00 89.88 293 GLU A N 1
ATOM 2420 C CA . GLU A 1 293 ? 11.102 -0.628 18.686 1.00 89.88 293 GLU A CA 1
ATOM 2421 C C . GLU A 1 293 ? 10.091 0.304 19.369 1.00 89.88 293 GLU A C 1
ATOM 2423 O O . GLU A 1 293 ? 10.129 0.507 20.584 1.00 89.88 293 GLU A O 1
ATOM 2428 N N . THR A 1 294 ? 9.148 0.858 18.607 1.00 92.94 294 THR A N 1
ATOM 2429 C CA . THR A 1 294 ? 8.127 1.773 19.119 1.00 92.94 294 THR A CA 1
ATOM 2430 C C . THR A 1 294 ? 6.888 1.031 19.610 1.00 92.94 294 THR A C 1
ATOM 2432 O O . THR A 1 294 ? 6.314 0.156 18.949 1.00 92.94 294 THR A O 1
ATOM 2435 N N . THR A 1 295 ? 6.399 1.460 20.769 1.00 92.50 295 THR A N 1
ATOM 2436 C CA . THR A 1 295 ? 5.146 0.968 21.348 1.00 92.50 295 THR A CA 1
ATOM 2437 C C . THR A 1 295 ? 3.932 1.784 20.913 1.00 92.50 295 THR A C 1
ATOM 2439 O O . THR A 1 295 ? 2.836 1.232 20.887 1.00 92.50 295 THR A O 1
ATOM 2442 N N . THR A 1 296 ? 4.100 3.061 20.539 1.00 95.88 296 THR A N 1
ATOM 2443 C CA . THR A 1 296 ? 3.025 3.943 20.055 1.00 95.88 296 THR A CA 1
ATOM 2444 C C . THR A 1 296 ? 3.402 4.649 18.739 1.00 95.88 296 THR A C 1
ATOM 2446 O O . THR A 1 296 ? 4.589 4.873 18.480 1.00 95.88 296 THR A O 1
ATOM 2449 N N . PRO A 1 297 ? 2.426 5.008 17.878 1.00 97.25 297 PRO A N 1
ATOM 2450 C CA . PRO A 1 297 ? 0.979 4.782 18.010 1.00 97.25 297 PRO A CA 1
ATOM 2451 C C . PRO A 1 297 ? 0.584 3.302 18.035 1.00 97.25 297 PRO A C 1
ATOM 2453 O O . PRO A 1 297 ? 1.223 2.480 17.383 1.00 97.25 297 PRO A O 1
ATOM 2456 N N . VAL A 1 298 ? -0.470 2.960 18.783 1.00 97.88 298 VAL A N 1
ATOM 2457 C CA . VAL A 1 298 ? -1.015 1.589 18.821 1.00 97.88 298 VAL A CA 1
ATOM 2458 C C . VAL A 1 298 ? -2.185 1.451 17.865 1.00 97.88 298 VAL A C 1
ATOM 2460 O O . VAL A 1 298 ? -2.319 0.420 17.214 1.00 97.88 298 VAL A O 1
ATOM 2463 N N . ILE A 1 299 ? -3.038 2.468 17.764 1.00 98.19 299 ILE A N 1
ATOM 2464 C CA . ILE A 1 299 ? -4.211 2.431 16.893 1.00 98.19 299 ILE A CA 1
ATOM 2465 C C . ILE A 1 299 ? -4.079 3.511 15.826 1.00 98.19 299 ILE A C 1
ATOM 2467 O O . ILE A 1 299 ? -3.993 4.696 16.144 1.00 98.19 299 ILE A O 1
ATOM 2471 N N . LEU A 1 300 ? -4.114 3.104 14.559 1.00 97.31 300 LEU A N 1
ATOM 2472 C CA . LEU A 1 300 ? -4.253 4.022 13.434 1.00 97.31 300 LEU A CA 1
ATOM 2473 C C . LEU A 1 300 ? -5.668 3.955 12.865 1.00 97.31 300 LEU A C 1
ATOM 2475 O O . LEU A 1 300 ? -6.126 2.884 12.467 1.00 97.31 300 LEU A O 1
ATOM 2479 N N . THR A 1 301 ? -6.341 5.099 12.765 1.00 96.69 301 THR A N 1
ATOM 2480 C CA . THR A 1 301 ? -7.560 5.239 11.961 1.00 96.69 301 THR A CA 1
ATOM 2481 C C . THR A 1 301 ? -7.210 5.791 10.584 1.00 96.69 301 THR A C 1
ATOM 2483 O O . THR A 1 301 ? -6.406 6.713 10.441 1.00 96.69 301 THR A O 1
ATOM 2486 N N . THR A 1 302 ? -7.790 5.218 9.538 1.00 93.69 302 THR A N 1
ATOM 2487 C CA . THR A 1 302 ? -7.560 5.640 8.153 1.00 93.69 302 THR A CA 1
ATOM 2488 C C . THR A 1 302 ? -8.816 5.445 7.321 1.00 93.69 302 THR A C 1
ATOM 2490 O O . THR A 1 302 ? -9.734 4.751 7.743 1.00 93.69 302 THR A O 1
ATOM 2493 N N . SER A 1 303 ? -8.845 6.030 6.129 1.00 87.69 303 SER A N 1
ATOM 2494 C CA . SER A 1 303 ? -9.820 5.700 5.092 1.00 87.69 303 SER A CA 1
ATOM 2495 C C . SER A 1 303 ? -9.170 4.783 4.048 1.00 87.69 303 SER A C 1
ATOM 2497 O O . SER A 1 303 ? -8.928 3.604 4.299 1.00 87.69 303 SER A O 1
ATOM 2499 N N . LYS A 1 304 ? -8.789 5.329 2.889 1.00 80.69 304 LYS A N 1
ATOM 2500 C CA . LYS A 1 304 ? -8.191 4.579 1.773 1.00 80.69 304 LYS A CA 1
ATOM 2501 C C . LYS A 1 304 ? -6.665 4.630 1.730 1.00 80.69 304 LYS A C 1
ATOM 2503 O O . LYS A 1 304 ? -6.059 3.859 0.977 1.00 80.69 304 LYS A O 1
ATOM 2508 N N . LEU A 1 305 ? -6.027 5.528 2.485 1.00 78.25 305 LEU A N 1
ATOM 2509 C CA . LEU A 1 305 ? -4.591 5.796 2.350 1.00 78.25 305 LEU A CA 1
ATOM 2510 C C . LEU A 1 305 ? -3.748 4.550 2.653 1.00 78.25 305 LEU A C 1
ATOM 2512 O O . LEU A 1 305 ? -2.882 4.197 1.856 1.00 78.25 305 LEU A O 1
ATOM 2516 N N . LEU A 1 306 ? -4.069 3.834 3.733 1.00 79.50 306 LEU A N 1
ATOM 2517 C CA . LEU A 1 306 ? -3.292 2.678 4.200 1.00 79.50 306 LEU A CA 1
ATOM 2518 C C . LEU A 1 306 ? -3.685 1.337 3.556 1.00 79.50 306 LEU A C 1
ATOM 2520 O O . LEU A 1 306 ? -3.180 0.288 3.952 1.00 79.50 306 LEU A O 1
ATOM 2524 N N . THR A 1 307 ? -4.573 1.339 2.555 1.00 72.75 307 THR A N 1
ATOM 2525 C CA . THR A 1 307 ? -4.956 0.101 1.841 1.00 72.75 307 THR A CA 1
ATOM 2526 C C . THR A 1 307 ? -3.763 -0.510 1.091 1.00 72.75 307 THR A C 1
ATOM 2528 O O . THR A 1 307 ? -3.614 -1.731 1.009 1.00 72.75 307 THR A O 1
ATOM 2531 N N . THR A 1 308 ? -2.848 0.334 0.609 1.00 68.56 308 THR A N 1
ATOM 2532 C CA . THR A 1 308 ? -1.646 -0.048 -0.145 1.00 68.56 308 THR A CA 1
ATOM 2533 C C . THR A 1 308 ? -0.408 0.641 0.415 1.00 68.56 308 THR A C 1
ATOM 2535 O O . THR A 1 308 ? -0.486 1.808 0.788 1.00 68.56 308 THR A O 1
ATOM 2538 N N . GLY A 1 309 ? 0.745 -0.030 0.382 1.00 65.00 309 GLY A N 1
ATOM 2539 C CA . GLY A 1 309 ? 2.039 0.610 0.659 1.00 65.00 309 GLY A CA 1
ATOM 2540 C C . GLY A 1 309 ? 2.371 0.825 2.138 1.00 65.00 309 GLY A C 1
ATOM 2541 O O . GLY A 1 309 ? 3.320 1.538 2.434 1.00 65.00 309 GLY A O 1
ATOM 2542 N N . VAL A 1 310 ? 1.621 0.213 3.062 1.00 73.44 310 VAL A N 1
ATOM 2543 C CA . VAL A 1 310 ? 2.001 0.140 4.481 1.00 73.44 310 VAL A CA 1
ATOM 2544 C C . VAL A 1 310 ? 2.638 -1.206 4.767 1.00 73.44 310 VAL A C 1
ATOM 2546 O O . VAL A 1 310 ? 2.049 -2.253 4.472 1.00 73.44 310 VAL A O 1
ATOM 2549 N N . ASP A 1 311 ? 3.813 -1.155 5.376 1.00 74.62 311 ASP A N 1
ATOM 2550 C CA . ASP A 1 311 ? 4.560 -2.319 5.828 1.00 74.62 311 ASP A CA 1
ATOM 2551 C C . ASP A 1 311 ? 4.763 -2.232 7.340 1.00 74.62 311 ASP A C 1
ATOM 2553 O O . ASP A 1 311 ? 5.637 -1.513 7.814 1.00 74.62 311 ASP A O 1
ATOM 2557 N N . ALA A 1 312 ? 3.873 -2.874 8.094 1.00 81.88 312 ALA A N 1
ATOM 2558 C CA . ALA A 1 312 ? 3.876 -2.868 9.552 1.00 81.88 312 ALA A CA 1
ATOM 2559 C C . ALA A 1 312 ? 3.836 -4.325 10.043 1.00 81.88 312 ALA A C 1
ATOM 2561 O O . ALA A 1 312 ? 2.746 -4.843 10.290 1.00 81.88 312 ALA A O 1
ATOM 2562 N N . PRO A 1 313 ? 4.991 -5.008 10.151 1.00 82.06 313 PRO A N 1
ATOM 2563 C CA . PRO A 1 313 ? 5.047 -6.427 10.522 1.00 82.06 313 PRO A CA 1
ATOM 2564 C C . PRO A 1 313 ? 4.477 -6.705 11.918 1.00 82.06 313 PRO A C 1
ATOM 2566 O O . PRO A 1 313 ? 3.957 -7.778 12.186 1.00 82.06 313 PRO A O 1
ATOM 2569 N N . THR A 1 314 ? 4.492 -5.702 12.794 1.00 86.62 314 THR A N 1
ATOM 2570 C CA . THR A 1 314 ? 3.946 -5.779 14.152 1.00 86.62 314 THR A CA 1
ATOM 2571 C C . THR A 1 314 ? 2.433 -5.542 14.226 1.00 86.62 314 THR A C 1
ATOM 2573 O O . THR A 1 314 ? 1.868 -5.599 15.319 1.00 86.62 314 THR A O 1
ATOM 2576 N N . CYS A 1 315 ? 1.752 -5.283 13.101 1.00 92.19 315 CYS A N 1
ATOM 2577 C CA . CYS A 1 315 ? 0.299 -5.123 13.070 1.00 92.19 315 CYS A CA 1
ATOM 2578 C C . CYS A 1 315 ? -0.400 -6.460 13.344 1.00 92.19 315 CYS A C 1
ATOM 2580 O O . CYS A 1 315 ? -0.270 -7.412 12.581 1.00 92.19 315 CYS A O 1
ATOM 2582 N N . LYS A 1 316 ? -1.184 -6.509 14.424 1.00 92.94 316 LYS A N 1
ATOM 2583 C CA . LYS A 1 316 ? -1.885 -7.720 14.877 1.00 92.94 316 LYS A CA 1
ATOM 2584 C C . LYS A 1 316 ? -3.383 -7.688 14.611 1.00 92.94 316 LYS A C 1
ATOM 2586 O O . LYS A 1 316 ? -3.996 -8.737 14.443 1.00 92.94 316 LYS A O 1
ATOM 2591 N N . ASN A 1 317 ? -3.975 -6.494 14.568 1.00 95.00 317 ASN A N 1
ATOM 2592 C CA . ASN A 1 317 ? -5.411 -6.322 14.379 1.00 95.00 317 ASN A CA 1
ATOM 2593 C C . ASN A 1 317 ? -5.698 -5.460 13.144 1.00 95.00 317 ASN A C 1
ATOM 2595 O O . ASN A 1 317 ? -5.247 -4.319 13.041 1.00 95.00 317 ASN A O 1
ATOM 2599 N N . VAL A 1 318 ? -6.518 -5.987 12.236 1.00 94.00 318 VAL A N 1
ATOM 2600 C CA . VAL A 1 318 ? -7.059 -5.251 11.088 1.00 94.00 318 VAL A CA 1
ATOM 2601 C C . VAL A 1 318 ? -8.570 -5.146 11.260 1.00 94.00 318 VAL A C 1
ATOM 2603 O O . VAL A 1 318 ? -9.274 -6.154 11.242 1.00 94.00 318 VAL A O 1
ATOM 2606 N N . VAL A 1 319 ? -9.070 -3.925 11.446 1.00 94.00 319 VAL A N 1
ATOM 2607 C CA . VAL A 1 319 ? -10.486 -3.638 11.703 1.00 94.00 319 VAL A CA 1
ATOM 2608 C C . VAL A 1 319 ? -11.103 -2.986 10.472 1.00 94.00 319 VAL A C 1
ATOM 2610 O O . VAL A 1 319 ? -10.585 -2.003 9.947 1.00 94.00 319 VAL A O 1
ATOM 2613 N N . ILE A 1 320 ? -12.231 -3.527 10.020 1.00 91.44 320 ILE A N 1
ATOM 2614 C CA . ILE A 1 320 ? -12.954 -3.057 8.837 1.00 91.44 320 ILE A CA 1
ATOM 2615 C C . ILE A 1 320 ? -14.252 -2.405 9.312 1.00 91.44 320 ILE A C 1
ATOM 2617 O O . ILE A 1 320 ? -15.192 -3.097 9.693 1.00 91.44 320 ILE A O 1
ATOM 2621 N N . ALA A 1 321 ? -14.290 -1.074 9.297 1.00 89.00 321 ALA A N 1
ATOM 2622 C CA . ALA A 1 321 ? -15.437 -0.254 9.691 1.00 89.00 321 ALA A CA 1
ATOM 2623 C C . ALA A 1 321 ? -16.112 0.414 8.474 1.00 89.00 321 ALA A C 1
ATOM 2625 O O . ALA A 1 321 ? -16.767 1.445 8.599 1.00 89.00 321 ALA A O 1
ATOM 2626 N N . GLN A 1 322 ? -15.948 -0.168 7.286 1.00 83.69 322 GLN A N 1
ATOM 2627 C CA . GLN A 1 322 ? -16.508 0.322 6.028 1.00 83.69 322 GLN A CA 1
ATOM 2628 C C . GLN A 1 322 ? -17.098 -0.819 5.199 1.00 83.69 322 GLN A C 1
ATOM 2630 O O . GLN A 1 322 ? -16.809 -1.994 5.443 1.00 83.69 322 GLN A O 1
ATOM 2635 N N . VAL A 1 323 ? -17.909 -0.469 4.202 1.00 78.25 323 VAL A N 1
ATOM 2636 C CA . VAL A 1 323 ? -18.341 -1.415 3.172 1.00 78.25 323 VAL A CA 1
ATOM 2637 C C . VAL A 1 323 ? -17.172 -1.646 2.219 1.00 78.25 323 VAL A C 1
ATOM 2639 O O . VAL A 1 323 ? -16.556 -0.698 1.742 1.00 78.25 323 VAL A O 1
ATOM 2642 N N . ILE A 1 324 ? -16.849 -2.911 1.952 1.00 80.00 324 ILE A N 1
ATOM 2643 C CA . ILE A 1 324 ? -15.821 -3.261 0.973 1.00 80.00 324 ILE A CA 1
ATOM 2644 C C . ILE A 1 324 ? -16.506 -3.654 -0.328 1.00 80.00 324 ILE A C 1
ATOM 2646 O O . ILE A 1 324 ? -17.202 -4.667 -0.394 1.00 80.00 324 ILE A O 1
ATOM 2650 N N . ASN A 1 325 ? -16.272 -2.852 -1.365 1.00 74.62 325 ASN A N 1
ATOM 2651 C CA . ASN A 1 325 ? -16.952 -2.978 -2.653 1.00 74.62 325 ASN A CA 1
ATOM 2652 C C . ASN A 1 325 ? -16.231 -3.917 -3.634 1.00 74.62 325 ASN A C 1
ATOM 2654 O O . ASN A 1 325 ? -16.792 -4.280 -4.664 1.00 74.62 325 ASN A O 1
ATOM 2658 N N . SER A 1 326 ? -14.997 -4.340 -3.331 1.00 76.06 326 SER A N 1
ATOM 2659 C CA . SER A 1 326 ? -14.247 -5.281 -4.171 1.00 76.06 326 SER A CA 1
ATOM 2660 C C . SER A 1 326 ? -13.430 -6.276 -3.352 1.00 76.06 326 SER A C 1
ATOM 2662 O O . SER A 1 326 ? -12.870 -5.956 -2.302 1.00 76.06 326 SER A O 1
ATOM 2664 N N . MET A 1 327 ? -13.281 -7.500 -3.865 1.00 76.25 327 MET A N 1
ATOM 2665 C CA . MET A 1 327 ? -12.376 -8.464 -3.234 1.00 76.25 327 MET A CA 1
ATOM 2666 C C . MET A 1 327 ? -10.912 -8.018 -3.334 1.00 76.25 327 MET A C 1
ATOM 2668 O O . MET A 1 327 ? -10.095 -8.364 -2.480 1.00 76.25 327 MET A O 1
ATOM 2672 N N . SER A 1 328 ? -10.570 -7.261 -4.375 1.00 75.38 328 SER A N 1
ATOM 2673 C CA . SER A 1 328 ? -9.236 -6.695 -4.544 1.00 75.38 328 SER A CA 1
ATOM 2674 C C . SER A 1 328 ? -8.857 -5.800 -3.360 1.00 75.38 328 SER A C 1
ATOM 2676 O O . SER A 1 328 ? -7.789 -5.977 -2.772 1.00 75.38 328 SER A O 1
ATOM 2678 N N . GLU A 1 329 ? -9.762 -4.912 -2.947 1.00 78.62 329 GLU A N 1
ATOM 2679 C CA . GLU A 1 329 ? -9.605 -4.076 -1.754 1.00 78.62 329 GLU A CA 1
ATOM 2680 C C . GLU A 1 329 ? -9.575 -4.909 -0.468 1.00 78.62 329 GLU A C 1
ATOM 2682 O O . GLU A 1 329 ? -8.675 -4.728 0.354 1.00 78.62 329 GLU A O 1
ATOM 2687 N N . PHE A 1 330 ? -10.476 -5.890 -0.328 1.00 83.19 330 PHE A N 1
ATOM 2688 C CA . PHE A 1 330 ? -10.483 -6.797 0.826 1.00 83.19 330 PHE A CA 1
ATOM 2689 C C . PHE A 1 330 ? -9.120 -7.471 1.031 1.00 83.19 330 PHE A C 1
ATOM 2691 O O . PHE A 1 330 ? -8.554 -7.429 2.122 1.00 83.19 330 PHE A O 1
ATOM 2698 N N . LYS A 1 331 ? -8.553 -8.047 -0.036 1.00 79.75 331 LYS A N 1
ATOM 2699 C CA . LYS A 1 331 ? -7.253 -8.731 0.002 1.00 79.75 331 LYS A CA 1
ATOM 2700 C C . LYS A 1 331 ? -6.094 -7.797 0.343 1.00 79.75 331 LYS A C 1
ATOM 2702 O O . LYS A 1 331 ? -5.137 -8.215 0.992 1.00 79.75 331 LYS A O 1
ATOM 2707 N N . GLN A 1 332 ? -6.162 -6.544 -0.094 1.00 79.75 332 GLN A N 1
ATOM 2708 C CA . GLN A 1 332 ? -5.145 -5.545 0.223 1.00 79.75 332 GLN A CA 1
ATOM 2709 C C . GLN A 1 332 ? -5.198 -5.110 1.689 1.00 79.75 332 GLN A C 1
ATOM 2711 O O . GLN A 1 332 ? -4.139 -4.941 2.293 1.00 79.75 332 GLN A O 1
ATOM 2716 N N . ILE A 1 333 ? -6.404 -4.990 2.255 1.00 86.19 333 ILE A N 1
ATOM 2717 C CA . ILE A 1 333 ? -6.631 -4.669 3.668 1.00 86.19 333 ILE A CA 1
ATOM 2718 C C . ILE A 1 333 ? -6.138 -5.805 4.570 1.00 86.19 333 ILE A C 1
ATOM 2720 O O . ILE A 1 333 ? -5.302 -5.568 5.439 1.00 86.19 333 ILE A O 1
ATOM 2724 N N . ILE A 1 334 ? -6.587 -7.045 4.342 1.00 84.88 334 ILE A N 1
ATOM 2725 C CA . ILE A 1 334 ? -6.168 -8.183 5.182 1.00 84.88 334 ILE A CA 1
ATOM 2726 C C . ILE A 1 334 ? -4.658 -8.424 5.094 1.00 84.88 334 ILE A C 1
ATOM 2728 O O . ILE A 1 334 ? -4.033 -8.756 6.096 1.00 84.88 334 ILE A O 1
ATOM 2732 N N . GLY A 1 335 ? -4.053 -8.171 3.926 1.00 80.75 335 GLY A N 1
ATOM 2733 C CA . GLY A 1 335 ? -2.616 -8.327 3.706 1.00 80.75 335 GLY A CA 1
ATOM 2734 C C . GLY A 1 335 ? -1.734 -7.408 4.562 1.00 80.75 335 GLY A C 1
ATOM 2735 O O . GLY A 1 335 ? -0.519 -7.582 4.571 1.00 80.75 335 GLY A O 1
ATOM 2736 N N . ARG A 1 336 ? -2.311 -6.433 5.281 1.00 81.12 336 ARG A N 1
ATOM 2737 C CA . ARG A 1 336 ? -1.582 -5.590 6.243 1.00 81.12 336 ARG A CA 1
ATOM 2738 C C . ARG A 1 336 ? -1.257 -6.318 7.548 1.00 81.12 336 ARG A C 1
ATOM 2740 O O . ARG A 1 336 ? -0.292 -5.941 8.195 1.00 81.12 336 ARG A O 1
ATOM 2747 N N . GLY A 1 337 ? -2.035 -7.342 7.905 1.00 79.38 337 GLY A N 1
ATOM 2748 C CA . GLY A 1 337 ? -1.854 -8.128 9.132 1.00 79.38 337 GLY A CA 1
ATOM 2749 C C . GLY A 1 337 ? -1.248 -9.517 8.913 1.00 79.38 337 GLY A C 1
ATOM 2750 O O . GLY A 1 337 ? -1.133 -10.279 9.861 1.00 79.38 337 GLY A O 1
ATOM 2751 N N . THR A 1 338 ? -0.895 -9.883 7.676 1.00 78.50 338 THR A N 1
ATOM 2752 C CA . THR A 1 338 ? -0.352 -11.218 7.346 1.00 78.50 338 THR A CA 1
ATOM 2753 C C . THR A 1 338 ? 1.174 -11.238 7.253 1.00 78.50 338 THR A C 1
ATOM 2755 O O . THR A 1 338 ? 1.745 -12.177 6.705 1.00 78.50 338 THR A O 1
ATOM 2758 N N . ARG A 1 339 ? 1.845 -10.181 7.710 1.00 79.12 339 ARG A N 1
ATOM 2759 C CA . ARG A 1 339 ? 3.308 -10.103 7.761 1.00 79.12 339 ARG A CA 1
ATOM 2760 C C . ARG A 1 339 ? 3.831 -10.913 8.951 1.00 79.12 339 ARG A C 1
ATOM 2762 O O . ARG A 1 339 ? 3.151 -10.981 9.970 1.00 79.12 339 ARG A O 1
ATOM 2769 N N . VAL A 1 340 ? 5.004 -11.523 8.786 1.00 71.50 340 VAL A N 1
ATOM 2770 C CA . VAL A 1 340 ? 5.742 -12.249 9.835 1.00 71.50 340 VAL A CA 1
ATOM 2771 C C . VAL A 1 340 ? 6.954 -11.432 10.246 1.00 71.50 340 VAL A C 1
ATOM 2773 O O . VAL A 1 340 ? 7.528 -10.777 9.341 1.00 71.50 340 VAL A O 1
#

Foldseek 3Di:
DAAQQGCLLVVVLVVLVVQQVVQPFLVPDNHGFQEEEEEADPLVFVVCQVPVNCVLPQLEDEQAPLDDDLPHRYYYYYLVRQFDDPVGNGSLVVAQLCSGQEYEYEQLQVCPPPVNPRVVVSCVSNVSHHYHYDHNDDDDPSRVVSCVVVPDDPDDDHPVNCVVVVSWADDDDDDDQDPCQVPFDFDDPCDAFPVRHGDPGDTGHPVNCLPRRVLQVLLLRVLVVVLVVCVVPPLLQAEEEAAADQVSLVSSLVSNCVVPVVCCVVPVQCEEEQEVVCPVVSVVQLVLQQDPPHSPVRYYRYHCPQLPNRARLSHQYQHYHHDDPDVSSVSSSVSNNTGD

Secondary structure (DSSP, 8-state):
-B-TTS-HHHHHHHHHHHHHHTT--TT--SS---EEEEESSHHHHHHIIIIITGGGGGGEEE--TT----S-SEEEEEHHHHS-BTTBS-GGGGS-TTS-SEEEEETTTTTTSTT-HHHHHHHHHTTTSEEEEE-SS-S-GGGHHHHHHH-S-S--B-HHHHHHTTSS----------HHHHH-B-PPTT-B-TTSPBPPS--B-TTTTTSTHHHHHHHHHHHHHHHHHHHHS-TTSEEEEE-SSHHHHHHHHHHHHHH-HHHHHH-TTSEEE-SSTTHHHHHHHHHHHH-SS-----EEEESSGGGSS---TTEEEEEE-S----HHHHHHHHTTS---

Nearest PDB structures (foldseek):
  3h1t-assembly1_A  TM=9.531E-01  e=4.096E-38  Vibrio vulnificus YJ016
  8atf-assembly1_G  TM=6.064E-01  e=1.530E-05  Thermochaetoides thermophila
  8yle-assembly1_A  TM=5.812E-01  e=2.812E-05  Homo sapiens
  5n8u-assembly1_A  TM=5.367E-01  e=1.212E-04  Drosophila melanogaster
  9b1e-assembly1_A  TM=4.192E-01  e=2.762E-01  Saccharomyces cerevisiae W303

Radius of gyration: 22.64 Å; Cα contacts (8 Å, |Δi|>4): 552; chains: 1; bounding box: 64×44×60 Å

Solvent-accessible surface area (backbone atoms only — not comparable to full-atom values): 18971 Å² total; per-residue (Å²): 55,41,23,64,71,72,48,64,69,57,52,52,46,52,53,52,50,53,39,42,74,71,29,44,40,84,84,71,50,100,43,63,29,27,35,37,42,35,20,86,41,65,63,62,38,52,51,46,50,69,62,74,46,44,88,52,56,85,32,52,43,73,51,48,96,86,59,86,79,86,90,54,33,39,36,32,33,32,52,80,60,32,34,63,53,101,87,42,96,18,59,56,71,81,47,62,48,71,57,40,34,34,35,39,30,44,52,40,46,67,46,55,44,92,89,36,66,52,50,57,53,54,51,61,55,33,53,82,21,47,74,47,74,36,28,57,61,75,91,45,88,90,33,44,61,33,41,70,70,72,43,78,70,94,49,78,47,49,60,69,54,34,35,74,74,65,62,24,42,81,85,82,87,82,89,80,78,50,66,50,64,72,74,38,44,64,70,60,92,85,39,55,29,89,83,68,45,72,59,75,90,49,83,40,43,70,88,53,41,81,45,68,57,54,38,57,68,49,39,45,53,50,33,51,53,52,52,55,48,26,73,74,71,48,78,64,56,21,29,43,34,34,24,73,37,66,66,51,11,46,53,41,46,53,45,38,48,72,75,36,54,74,53,42,72,77,33,79,48,35,61,39,57,35,41,79,89,45,52,70,61,16,51,53,49,50,56,35,44,39,38,88,89,48,69,50,36,18,34,38,22,16,26,70,61,65,44,59,83,61,75,29,51,73,29,71,41,76,42,78,68,46,90,77,92,42,69,64,57,49,54,40,48,57,33,41,40,24,37,107

Sequence (340 aa):
TLATGTGKTYIAFQICWR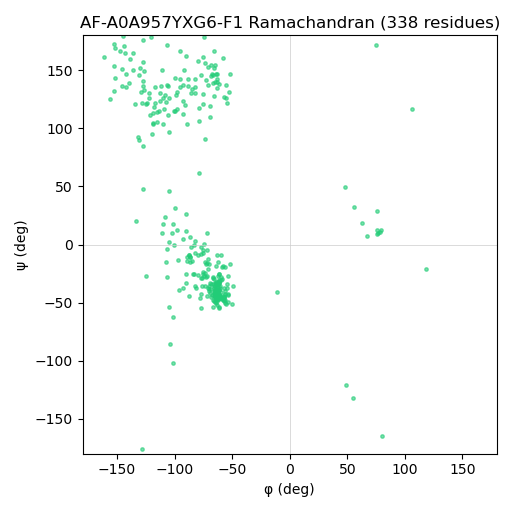LWTIRWNIQGAYRRPRILFLADRNVLVDDPKDKMFVDFGDARHKIEGGQVIKSREMYFAIYQSLAKDERRPGLFREYDRDFFDLIIVDECHRGSSRDDSNWREILDYFSPAYQLGMTATPLRDDNRDTYAYFGNPLYTYSLAQGIEDGFLAPYRVHRVISEPDAAGWRPYAGQTDRHGRVIPDDEYHTKDFEKVVALRARTEAFARHLTDFLKRTNRFDKTIIFCVDQDHADEMRAALTKLNPDLMQQFPDYICRVTSDEGQIGRGHLSRFQDLETTTPVILTTSKLLTTGVDAPTCKNVVIAQVINSMSEFKQIIGRGTRV

pLDDT: mean 87.12, std 10.76, range [44.19, 98.56]